Protein AF-A0A833SIR3-F1 (afdb_monomer_lite)

Foldseek 3Di:
DDDDDDDPDPDPDDPDDDDDDDDDDDDDDDDDDDDDDDDDDDDDDDDDPPPDPDPDVVNVVVVCVVVVVPPPPDPPDDDDDDDDDDDDDDDDDDDDPPPQPQDPVSDTDDPDPVSVVVVVVVVVVVVVVVVVVVVVVVVVVVVVVVVVVVVVVVVVVVVVVVVVVVVVVVVVVVVVVVVVVVVVVVVVVVVVVVVVVVVVVVVVVCVVCPDPPDPPDPPPPDDDDDD

Organism: Phytophthora infestans (NCBI:txid4787)

Structure (mmCIF, N/CA/C/O backbone):
data_AF-A0A833SIR3-F1
#
_entry.id   AF-A0A833SIR3-F1
#
loop_
_atom_site.group_PDB
_atom_site.id
_atom_site.type_symbol
_atom_site.label_atom_id
_atom_site.label_alt_id
_atom_site.label_comp_id
_atom_site.label_asym_id
_atom_site.label_entity_id
_atom_site.label_seq_id
_atom_site.pdbx_PDB_ins_code
_atom_site.Cartn_x
_atom_site.Cartn_y
_atom_site.Cartn_z
_atom_site.occupancy
_atom_site.B_iso_or_equiv
_atom_site.auth_seq_id
_atom_site.auth_comp_id
_atom_site.auth_asym_id
_atom_site.auth_atom_id
_atom_site.pdbx_PDB_model_num
ATOM 1 N N . MET A 1 1 ? -8.673 26.502 -68.727 1.00 48.56 1 MET A N 1
ATOM 2 C CA . MET A 1 1 ? -7.249 26.755 -68.432 1.00 48.56 1 MET A CA 1
ATOM 3 C C . MET A 1 1 ? -7.187 27.735 -67.280 1.00 48.56 1 MET A C 1
ATOM 5 O O . MET A 1 1 ? -7.875 28.741 -67.370 1.00 48.56 1 MET A O 1
ATOM 9 N N . ILE A 1 2 ? -6.432 27.387 -66.238 1.00 37.41 2 ILE A N 1
ATOM 10 C CA . ILE A 1 2 ? -5.606 28.195 -65.318 1.00 37.41 2 ILE A CA 1
ATOM 11 C C . ILE A 1 2 ? -5.578 27.431 -63.985 1.00 37.41 2 ILE A C 1
ATOM 13 O O . ILE A 1 2 ? -6.612 27.080 -63.424 1.00 37.41 2 ILE A O 1
ATOM 17 N N . SER A 1 3 ? -4.358 27.105 -63.582 1.00 43.81 3 SER A N 1
ATOM 18 C CA . SER A 1 3 ? -3.946 26.265 -62.465 1.00 43.81 3 SER A CA 1
ATOM 19 C C . SER A 1 3 ? -4.070 26.971 -61.116 1.00 43.81 3 SER A C 1
ATOM 21 O O . SER A 1 3 ? -3.829 28.173 -61.040 1.00 43.81 3 SER A O 1
ATOM 23 N N . THR A 1 4 ? -4.261 26.206 -60.041 1.00 42.84 4 THR A N 1
ATOM 24 C CA . THR A 1 4 ? -3.788 26.587 -58.703 1.00 42.84 4 THR A CA 1
ATOM 25 C C . THR A 1 4 ? -3.145 25.382 -58.021 1.00 42.84 4 THR A C 1
ATOM 27 O O . THR A 1 4 ? -3.741 24.319 -57.871 1.00 42.84 4 THR A O 1
ATOM 30 N N . LEU A 1 5 ? -1.869 25.564 -57.685 1.00 46.28 5 LEU A N 1
ATOM 31 C CA . LEU A 1 5 ? -1.035 24.676 -56.889 1.00 46.28 5 LEU A CA 1
ATOM 32 C C . LEU A 1 5 ? -1.506 24.769 -55.431 1.00 46.28 5 LEU A C 1
ATOM 34 O O . LEU A 1 5 ? -1.555 25.866 -54.879 1.00 46.28 5 LEU A O 1
ATOM 38 N N . SER A 1 6 ? -1.855 23.636 -54.825 1.00 37.84 6 SER A N 1
ATOM 39 C CA . SER A 1 6 ? -2.083 23.520 -53.383 1.00 37.84 6 SER A CA 1
ATOM 40 C C . SER A 1 6 ? -0.733 23.230 -52.728 1.00 37.84 6 SER A C 1
ATOM 42 O O . SER A 1 6 ? -0.093 22.220 -53.017 1.00 37.84 6 SER A O 1
ATOM 44 N N . SER A 1 7 ? -0.266 24.198 -51.943 1.00 42.38 7 SER A N 1
ATOM 45 C CA . SER A 1 7 ? 0.919 24.124 -51.094 1.00 42.38 7 SER A CA 1
ATOM 46 C C . SER A 1 7 ? 0.418 23.986 -49.661 1.00 42.38 7 SER A C 1
ATOM 48 O O . SER A 1 7 ? -0.024 24.975 -49.083 1.00 42.38 7 SER A O 1
ATOM 50 N N . ASP A 1 8 ? 0.448 22.771 -49.117 1.00 43.47 8 ASP A N 1
ATOM 51 C CA . ASP A 1 8 ? 0.174 22.511 -47.703 1.00 43.47 8 ASP A CA 1
ATOM 52 C C . ASP A 1 8 ? 1.426 22.852 -46.891 1.00 43.47 8 ASP A C 1
ATOM 54 O O . ASP A 1 8 ? 2.420 22.124 -46.885 1.00 43.47 8 ASP A O 1
ATOM 58 N N . SER A 1 9 ? 1.390 24.003 -46.231 1.00 50.72 9 SER A N 1
ATOM 59 C CA . SER A 1 9 ? 2.424 24.445 -45.304 1.00 50.72 9 SER A CA 1
ATOM 60 C C . SER A 1 9 ? 1.788 25.213 -44.151 1.00 50.72 9 SER A C 1
ATOM 62 O O . SER A 1 9 ? 2.027 26.404 -44.040 1.00 50.72 9 SER A O 1
ATOM 64 N N . ASP A 1 10 ? 0.969 24.559 -43.324 1.00 52.31 10 ASP A N 1
ATOM 65 C CA . ASP A 1 10 ? 0.407 25.165 -42.105 1.00 52.31 10 ASP A CA 1
ATOM 66 C C . ASP A 1 10 ? 0.005 24.095 -41.071 1.00 52.31 10 ASP A C 1
ATOM 68 O O . ASP A 1 10 ? -1.169 23.922 -40.772 1.00 52.31 10 ASP A O 1
ATOM 72 N N . ASP A 1 11 ? 0.975 23.363 -40.507 1.00 48.78 11 ASP A N 1
ATOM 73 C CA . ASP A 1 11 ? 0.692 22.431 -39.393 1.00 48.78 11 ASP A CA 1
ATOM 74 C C . ASP A 1 11 ? 1.791 22.397 -38.309 1.00 48.78 11 ASP A C 1
ATOM 76 O O . ASP A 1 11 ? 2.063 21.380 -37.674 1.00 48.78 11 ASP A O 1
ATOM 80 N N . LEU A 1 12 ? 2.451 23.537 -38.069 1.00 51.50 12 LEU A N 1
ATOM 81 C CA . LEU A 1 12 ? 3.464 23.680 -37.011 1.00 51.50 12 LEU A CA 1
ATOM 82 C C . LEU A 1 12 ? 3.252 24.907 -36.115 1.00 51.50 12 LEU A C 1
ATOM 84 O O . LEU A 1 12 ? 4.222 25.555 -35.744 1.00 51.50 12 LEU A O 1
ATOM 88 N N . VAL A 1 13 ? 2.019 25.228 -35.708 1.00 55.41 13 VAL A N 1
ATOM 89 C CA . VAL A 1 13 ? 1.787 26.123 -34.553 1.00 55.41 13 VAL A CA 1
ATOM 90 C C . VAL A 1 13 ? 0.484 25.758 -33.826 1.00 55.41 13 VAL A C 1
ATOM 92 O O . VAL A 1 13 ? -0.565 26.359 -34.031 1.00 55.41 13 VAL A O 1
ATOM 95 N N . SER A 1 14 ? 0.542 24.783 -32.921 1.00 51.16 14 SER A N 1
ATOM 96 C CA . SER A 1 14 ? -0.429 24.653 -31.820 1.00 51.16 14 SER A CA 1
ATOM 97 C C . SER A 1 14 ? 0.215 23.928 -30.643 1.00 51.16 14 SER A C 1
ATOM 99 O O . SER A 1 14 ? -0.123 22.798 -30.315 1.00 51.16 14 SER A O 1
ATOM 101 N N . LEU A 1 15 ? 1.204 24.584 -30.025 1.00 45.25 15 LEU A N 1
ATOM 102 C CA . LEU A 1 15 ? 1.841 24.115 -28.786 1.00 45.25 15 LEU A CA 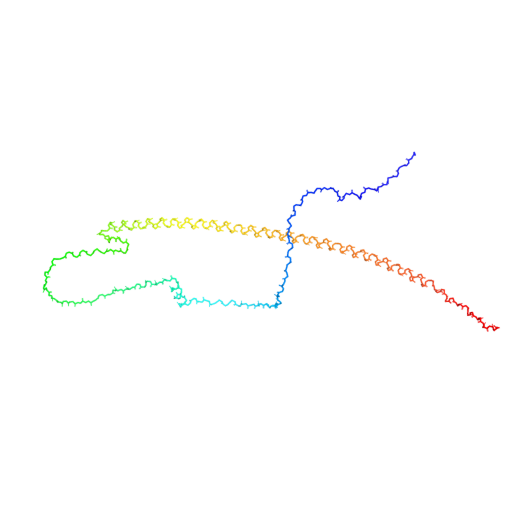1
ATOM 103 C C . LEU A 1 15 ? 1.508 24.999 -27.569 1.00 45.25 15 LEU A C 1
ATOM 105 O O . LEU A 1 15 ? 1.866 24.654 -26.452 1.00 45.25 15 LEU A O 1
ATOM 109 N N . PHE A 1 16 ? 0.795 26.119 -27.744 1.00 50.53 16 PHE A N 1
ATOM 110 C CA . PHE A 1 16 ? 0.533 27.057 -26.645 1.00 50.53 16 PHE A CA 1
ATOM 111 C C . PHE A 1 16 ? -0.836 27.726 -26.750 1.00 50.53 16 PHE A C 1
ATOM 113 O O . PHE A 1 16 ? -0.933 28.900 -27.089 1.00 50.53 16 PHE A O 1
ATOM 120 N N . ALA A 1 17 ? -1.894 26.985 -26.432 1.00 49.09 17 ALA A N 1
ATOM 121 C CA . ALA A 1 17 ? -3.130 27.563 -25.909 1.00 49.09 17 ALA A CA 1
ATOM 122 C C . ALA A 1 17 ? -4.009 26.444 -25.341 1.00 49.09 17 ALA A C 1
ATOM 124 O O . ALA A 1 17 ? -4.682 25.770 -26.114 1.00 49.09 17 ALA A O 1
ATOM 125 N N . HIS A 1 18 ? -3.977 26.235 -24.021 1.00 39.59 18 HIS A N 1
ATOM 126 C CA . HIS A 1 18 ? -5.169 26.161 -23.159 1.00 39.59 18 HIS A CA 1
ATOM 127 C C . HIS A 1 18 ? -4.757 25.951 -21.688 1.00 39.59 18 HIS A C 1
ATOM 129 O O . HIS A 1 18 ? -4.228 24.908 -21.319 1.00 39.59 18 HIS A O 1
ATOM 135 N N . ASP A 1 19 ? -4.972 27.023 -20.917 1.00 39.16 19 ASP A N 1
ATOM 136 C CA . ASP A 1 19 ? -5.350 27.142 -19.498 1.00 39.16 19 ASP A CA 1
ATOM 137 C C . ASP A 1 19 ? -4.778 26.164 -18.454 1.00 39.16 19 ASP A C 1
ATOM 139 O O . ASP A 1 19 ? -5.009 24.963 -18.462 1.00 39.16 19 ASP A O 1
ATOM 143 N N . GLN A 1 20 ? -3.950 26.658 -17.526 1.00 49.78 20 GLN A N 1
ATOM 144 C CA . GLN A 1 20 ? -4.360 27.275 -16.247 1.00 49.78 20 GLN A CA 1
ATOM 145 C C . GLN A 1 20 ? -5.102 26.323 -15.297 1.00 49.78 20 GLN A C 1
ATOM 147 O O . GLN A 1 20 ? -6.321 26.221 -15.343 1.00 49.78 20 GLN A O 1
ATOM 152 N N . GLN A 1 21 ? -4.347 25.723 -14.366 1.00 46.06 21 GLN A N 1
ATOM 153 C CA . GLN A 1 21 ? -4.562 25.765 -12.904 1.00 46.06 21 GLN A CA 1
ATOM 154 C C . GLN A 1 21 ? -3.649 24.725 -12.234 1.00 46.06 21 GLN A C 1
ATOM 156 O O . GLN A 1 21 ? -4.027 23.575 -12.041 1.00 46.06 21 GLN A O 1
ATOM 161 N N . ILE A 1 22 ? -2.431 25.127 -11.860 1.00 40.25 22 ILE A N 1
ATOM 162 C CA . ILE A 1 22 ? -1.587 24.345 -10.948 1.00 40.25 22 ILE A CA 1
ATOM 163 C C . ILE A 1 22 ? -1.259 25.233 -9.751 1.00 40.25 22 ILE A C 1
ATOM 165 O O . ILE A 1 22 ? -0.407 26.117 -9.814 1.00 40.25 22 ILE A O 1
ATOM 169 N N . LEU A 1 23 ? -1.983 24.985 -8.661 1.00 42.28 23 LEU A N 1
ATOM 170 C CA . LEU A 1 23 ? -1.551 25.294 -7.305 1.00 42.28 23 LEU A CA 1
ATOM 171 C C . LEU A 1 23 ? -0.311 24.441 -7.002 1.00 42.28 23 LEU A C 1
ATOM 173 O O . LEU A 1 23 ? -0.394 23.221 -6.889 1.00 42.28 23 LEU A O 1
ATOM 177 N N . THR A 1 24 ? 0.841 25.086 -6.878 1.00 38.56 24 THR A N 1
ATOM 178 C CA . THR A 1 24 ? 2.078 24.507 -6.350 1.00 38.56 24 THR A CA 1
ATOM 179 C C . THR A 1 24 ? 2.078 24.578 -4.820 1.00 38.56 24 THR A C 1
ATOM 181 O O . THR A 1 24 ? 1.938 25.672 -4.271 1.00 38.56 24 THR A O 1
ATOM 184 N N . PRO A 1 25 ? 2.324 23.478 -4.083 1.00 43.16 25 PRO A N 1
ATOM 185 C CA . PRO A 1 25 ? 2.881 23.577 -2.748 1.00 43.16 25 PRO A CA 1
ATOM 186 C C . PRO A 1 25 ? 4.407 23.634 -2.871 1.00 43.16 25 PRO A C 1
ATOM 188 O O . PRO A 1 25 ? 5.079 22.690 -3.285 1.00 43.16 25 PRO A O 1
ATOM 191 N N . HIS A 1 26 ? 4.944 24.797 -2.528 1.00 37.97 26 HIS A N 1
ATOM 192 C CA . HIS A 1 26 ? 6.365 25.101 -2.459 1.00 37.97 26 HIS A CA 1
ATOM 193 C C . HIS A 1 26 ? 6.984 24.360 -1.259 1.00 37.97 26 HIS A C 1
ATOM 195 O O . HIS A 1 26 ? 6.998 24.883 -0.146 1.00 37.97 26 HIS A O 1
ATOM 201 N N . LEU A 1 27 ? 7.482 23.132 -1.444 1.00 39.72 27 LEU A N 1
ATOM 202 C CA . LEU A 1 27 ? 8.312 22.488 -0.422 1.00 39.72 27 LEU A CA 1
ATOM 203 C C . LEU A 1 27 ? 9.731 23.047 -0.515 1.00 39.72 27 LEU A C 1
ATOM 205 O O . LEU A 1 27 ? 10.481 22.788 -1.454 1.00 39.72 27 LEU A O 1
ATOM 209 N N . ALA A 1 28 ? 10.042 23.886 0.468 1.00 37.91 28 ALA A N 1
ATOM 210 C CA . ALA A 1 28 ? 11.325 24.525 0.664 1.00 37.91 28 ALA A CA 1
ATOM 211 C C . ALA A 1 28 ? 12.449 23.490 0.815 1.00 37.91 28 ALA A C 1
ATOM 213 O O . ALA A 1 28 ? 12.419 22.624 1.689 1.00 37.91 28 ALA A O 1
ATOM 214 N N . SER A 1 29 ? 13.478 23.646 -0.012 1.00 36.50 29 SER A N 1
ATOM 215 C CA . SER A 1 29 ? 14.810 23.125 0.245 1.00 36.50 29 SER A CA 1
ATOM 216 C C . SER A 1 29 ? 15.443 23.911 1.397 1.00 36.50 29 SER A C 1
ATOM 218 O O . SER A 1 29 ? 15.778 25.083 1.229 1.00 36.50 29 SER A O 1
ATOM 220 N N . CYS A 1 30 ? 15.661 23.265 2.537 1.00 36.00 30 CYS A N 1
ATOM 221 C CA . CYS A 1 30 ? 16.688 23.675 3.491 1.00 36.00 30 CYS A CA 1
ATOM 222 C C . CYS A 1 30 ? 17.619 22.482 3.699 1.00 36.00 30 CYS A C 1
ATOM 224 O O . CYS A 1 30 ? 17.365 21.607 4.521 1.00 36.00 30 CYS A O 1
ATOM 226 N N . LEU A 1 31 ? 18.673 22.446 2.886 1.00 39.62 31 LEU A N 1
ATOM 227 C CA . LEU A 1 31 ? 19.906 21.746 3.211 1.00 39.62 31 LEU A CA 1
ATOM 228 C C . LEU A 1 31 ? 20.668 22.640 4.191 1.00 39.62 31 LEU A C 1
ATOM 230 O O . LEU A 1 31 ? 21.010 23.767 3.838 1.00 39.62 31 LEU A O 1
ATOM 234 N N . ASP A 1 32 ? 20.948 22.132 5.386 1.00 35.53 32 ASP A N 1
ATOM 235 C CA . ASP A 1 32 ? 22.063 22.617 6.195 1.00 35.53 32 ASP A CA 1
ATOM 236 C C . ASP A 1 32 ? 22.866 21.424 6.733 1.00 35.53 32 ASP A C 1
ATOM 238 O O . ASP A 1 32 ? 22.352 20.323 6.928 1.00 35.53 32 ASP A O 1
ATOM 242 N N . ASN A 1 33 ? 24.168 21.653 6.825 1.00 39.84 33 ASN A N 1
ATOM 243 C CA . ASN A 1 33 ? 25.267 20.705 6.748 1.00 39.84 33 ASN A CA 1
ATOM 244 C C . ASN A 1 33 ? 25.595 20.003 8.077 1.00 39.84 33 ASN A C 1
ATOM 246 O O . ASN A 1 33 ? 25.472 20.593 9.145 1.00 39.84 33 ASN A O 1
ATOM 250 N N . GLY A 1 34 ? 26.210 18.813 7.984 1.00 32.44 34 GLY A N 1
ATOM 251 C CA . GLY A 1 34 ? 27.181 18.338 8.988 1.00 32.44 34 GLY A CA 1
ATOM 252 C C . GLY A 1 34 ? 27.144 16.838 9.318 1.00 32.44 34 GLY A C 1
ATOM 253 O O . GLY A 1 34 ? 26.248 16.395 10.017 1.00 32.44 34 GLY A O 1
ATOM 254 N N . LEU A 1 35 ? 28.158 16.099 8.833 1.00 38.97 35 LEU A N 1
ATOM 255 C CA . LEU A 1 35 ? 28.624 14.717 9.143 1.00 38.97 35 LEU A CA 1
ATOM 256 C C . LEU A 1 35 ? 28.500 14.239 10.620 1.00 38.97 35 LEU A C 1
ATOM 258 O O . LEU A 1 35 ? 28.327 15.091 11.486 1.00 38.97 35 LEU A O 1
ATOM 262 N N . PRO A 1 36 ? 28.803 12.956 10.982 1.00 52.09 36 PRO A N 1
ATOM 263 C CA . PRO A 1 36 ? 29.244 11.767 10.208 1.00 52.09 36 PRO A CA 1
ATOM 264 C C . PRO A 1 36 ? 28.322 10.534 10.499 1.00 52.09 36 PRO A C 1
ATOM 266 O O . PRO A 1 36 ? 27.378 10.634 11.265 1.00 52.09 36 PRO A O 1
ATOM 269 N N . THR A 1 37 ? 28.430 9.307 9.978 1.00 36.59 37 THR A N 1
ATOM 270 C CA . THR A 1 37 ? 29.537 8.349 10.101 1.00 36.59 37 THR A CA 1
ATOM 271 C C . THR A 1 37 ? 29.106 7.044 9.419 1.00 36.59 37 THR A C 1
ATOM 273 O O . THR A 1 37 ? 28.010 6.533 9.631 1.00 36.59 37 THR A O 1
ATOM 276 N N . ARG A 1 38 ? 30.020 6.512 8.619 1.00 46.94 38 ARG A N 1
ATOM 277 C CA . ARG A 1 38 ? 30.091 5.158 8.069 1.00 46.94 38 ARG A CA 1
ATOM 278 C C . ARG A 1 38 ? 29.872 4.093 9.158 1.00 46.94 38 ARG A C 1
ATOM 280 O O . ARG A 1 38 ? 30.559 4.133 10.173 1.00 46.94 38 ARG A O 1
ATOM 287 N N . SER A 1 39 ? 28.987 3.127 8.930 1.00 41.69 39 SER A N 1
ATOM 288 C CA . SER A 1 39 ? 29.087 1.810 9.570 1.00 41.69 39 SER A CA 1
ATOM 289 C C . SER A 1 39 ? 28.426 0.744 8.708 1.00 41.69 39 SER A C 1
ATOM 291 O O . SER A 1 39 ? 27.456 0.994 7.993 1.00 41.69 39 SER A O 1
ATOM 293 N N . ASP A 1 40 ? 29.091 -0.397 8.706 1.00 36.75 40 ASP A N 1
ATOM 294 C CA . ASP A 1 40 ? 29.012 -1.443 7.716 1.00 36.75 40 ASP A CA 1
ATOM 295 C C . ASP A 1 40 ? 27.735 -2.276 7.804 1.00 36.75 40 ASP A C 1
ATOM 297 O O . ASP A 1 40 ? 27.145 -2.503 8.859 1.00 36.75 40 ASP A O 1
ATOM 301 N N . VAL A 1 41 ? 27.373 -2.784 6.632 1.00 50.78 41 VAL A N 1
ATOM 302 C CA . VAL A 1 41 ? 26.457 -3.896 6.425 1.00 50.78 41 VAL A CA 1
ATOM 303 C C . VAL A 1 41 ? 27.002 -5.123 7.155 1.00 50.78 41 VAL A C 1
ATOM 305 O O . VAL A 1 41 ? 28.043 -5.653 6.775 1.00 50.78 41 VAL A O 1
ATOM 308 N N . MET A 1 42 ? 26.275 -5.604 8.160 1.00 42.69 42 MET A N 1
ATOM 309 C CA . MET A 1 42 ? 26.382 -6.980 8.643 1.00 42.69 42 MET A CA 1
ATOM 310 C C . MET A 1 42 ? 24.976 -7.530 8.882 1.00 42.69 42 MET A C 1
ATOM 312 O O . MET A 1 42 ? 24.231 -7.051 9.734 1.00 42.69 42 MET A O 1
ATOM 316 N N . SER A 1 43 ? 24.619 -8.534 8.086 1.00 44.75 43 SER A N 1
ATOM 317 C CA . SER A 1 43 ? 23.409 -9.342 8.220 1.00 44.75 43 SER A CA 1
ATOM 318 C C . SER A 1 43 ? 23.426 -10.165 9.513 1.00 44.75 43 SER A C 1
ATOM 320 O O . SER A 1 43 ? 24.442 -10.805 9.788 1.00 44.75 43 SER A O 1
ATOM 322 N N . PRO A 1 44 ? 22.304 -10.298 10.239 1.00 50.53 44 PRO A N 1
ATOM 323 C CA . PRO A 1 44 ? 22.078 -11.449 11.096 1.00 50.53 44 PRO A CA 1
ATOM 324 C C . PRO A 1 44 ? 21.217 -12.478 10.350 1.00 50.53 44 PRO A C 1
ATOM 326 O O . PRO A 1 44 ? 20.044 -12.251 10.058 1.00 50.53 44 PRO A O 1
ATOM 329 N N . SER A 1 45 ? 21.829 -13.617 10.026 1.00 40.28 45 SER A N 1
ATOM 330 C CA . SER A 1 45 ? 21.124 -14.840 9.646 1.00 40.28 45 SER A CA 1
ATOM 331 C C . SER A 1 45 ? 20.797 -15.639 10.906 1.00 40.28 45 SER A C 1
ATOM 333 O O . SER A 1 45 ? 21.665 -15.814 11.755 1.00 40.28 45 SER A O 1
ATOM 335 N N . SER A 1 46 ? 19.576 -16.176 10.932 1.00 47.75 46 SER A N 1
ATOM 336 C CA . SER A 1 46 ? 19.126 -17.346 11.701 1.00 47.75 46 SER A CA 1
ATOM 337 C C . SER A 1 46 ? 19.092 -17.226 13.231 1.00 47.75 46 SER A C 1
ATOM 339 O O . SER A 1 46 ? 20.096 -17.427 13.905 1.00 47.75 46 SER A O 1
ATOM 341 N N . THR A 1 47 ? 17.885 -17.058 13.781 1.00 42.59 47 THR A N 1
ATOM 342 C CA . THR A 1 47 ? 17.581 -17.478 15.155 1.00 42.59 47 THR A CA 1
ATOM 343 C C . THR A 1 47 ? 16.670 -18.695 15.084 1.00 42.59 47 THR A C 1
ATOM 345 O O . THR A 1 47 ? 15.548 -18.620 14.583 1.00 42.59 47 THR A O 1
ATOM 348 N N . GLU A 1 48 ? 17.198 -19.825 15.538 1.00 45.03 48 GLU A N 1
ATOM 349 C CA . GLU A 1 48 ? 16.469 -21.064 15.767 1.00 45.03 48 GLU A CA 1
ATOM 350 C C . GLU A 1 48 ? 15.379 -20.820 16.821 1.00 45.03 48 GLU A C 1
ATOM 352 O O . GLU A 1 48 ? 15.648 -20.310 17.910 1.00 45.03 48 GLU A O 1
ATOM 357 N N . LEU A 1 49 ? 14.133 -21.151 16.482 1.00 46.31 49 LEU A N 1
ATOM 358 C CA . LEU A 1 49 ? 13.024 -21.190 17.429 1.00 46.31 49 LEU A CA 1
ATOM 359 C C . LEU A 1 49 ? 13.166 -22.469 18.262 1.00 46.31 49 LEU A C 1
ATOM 361 O O . LEU A 1 49 ? 12.708 -23.534 17.855 1.00 46.31 49 LEU A O 1
ATOM 365 N N . SER A 1 50 ? 13.839 -22.364 19.408 1.00 41.62 50 SER A N 1
ATOM 366 C CA . SER A 1 50 ? 13.728 -23.361 20.475 1.00 41.62 50 SER A CA 1
ATOM 367 C C . SER A 1 50 ? 12.465 -23.072 21.281 1.00 41.62 50 SER A C 1
ATOM 369 O O . SER A 1 50 ? 12.450 -22.214 22.165 1.00 41.62 50 SER A O 1
ATOM 371 N N . ASP A 1 51 ? 11.403 -23.794 20.939 1.00 52.56 51 ASP A N 1
ATOM 372 C CA . ASP A 1 51 ? 10.184 -23.930 21.728 1.00 52.56 51 ASP A CA 1
ATOM 373 C C . ASP A 1 51 ? 10.469 -24.784 22.973 1.00 52.56 51 ASP A C 1
ATOM 375 O O . ASP A 1 51 ? 10.328 -26.002 22.940 1.00 52.56 51 ASP A O 1
ATOM 379 N N . ASP A 1 52 ? 10.886 -24.158 24.076 1.00 55.34 52 ASP A N 1
ATOM 380 C CA . ASP A 1 52 ? 10.730 -24.750 25.413 1.00 55.34 52 ASP A CA 1
ATOM 381 C C . ASP A 1 52 ? 10.774 -23.654 26.493 1.00 55.34 52 ASP A C 1
ATOM 383 O O . ASP A 1 52 ? 11.731 -23.484 27.245 1.00 55.34 52 ASP A O 1
ATOM 387 N N . SER A 1 53 ? 9.727 -22.828 26.538 1.00 57.41 53 SER A N 1
ATOM 388 C CA . SER A 1 53 ? 9.468 -21.926 27.669 1.00 57.41 53 SER A CA 1
ATOM 389 C C . SER A 1 53 ? 8.392 -22.535 28.557 1.00 57.41 53 SER A C 1
ATOM 391 O O . SER A 1 53 ? 7.231 -22.126 28.549 1.00 57.41 53 SER A O 1
ATOM 393 N N . THR A 1 54 ? 8.777 -23.555 29.321 1.00 66.88 54 THR A N 1
ATOM 394 C CA . THR A 1 54 ? 7.954 -24.068 30.414 1.00 66.88 54 THR A CA 1
ATOM 395 C C . THR A 1 54 ? 8.018 -23.070 31.566 1.00 66.88 54 THR A C 1
ATOM 397 O O . THR A 1 54 ? 9.041 -22.985 32.244 1.00 66.88 54 THR A O 1
ATOM 400 N N . LEU A 1 55 ? 6.943 -22.306 31.778 1.00 66.25 55 LEU A N 1
ATOM 401 C CA . LEU A 1 55 ? 6.779 -21.455 32.962 1.00 66.25 55 LEU A CA 1
ATOM 402 C C . LEU A 1 55 ? 7.066 -22.281 34.219 1.00 66.25 55 LEU A C 1
ATOM 404 O O . LEU A 1 55 ? 6.387 -23.278 34.482 1.00 66.25 55 LEU A O 1
ATOM 408 N N . THR A 1 56 ? 8.086 -21.887 34.974 1.00 73.25 56 THR A N 1
ATOM 409 C CA . THR A 1 56 ? 8.457 -22.574 36.208 1.00 73.25 56 THR A CA 1
ATOM 410 C C . THR A 1 56 ? 7.620 -22.041 37.368 1.00 73.25 56 THR A C 1
ATOM 412 O O . THR A 1 56 ? 7.076 -20.936 37.320 1.00 73.25 56 THR A O 1
ATOM 415 N N . ASN A 1 57 ? 7.480 -22.827 38.438 1.00 70.69 57 ASN A N 1
ATOM 416 C CA . ASN A 1 57 ? 6.729 -22.381 39.617 1.00 70.69 57 ASN A CA 1
ATOM 417 C C . ASN A 1 57 ? 7.325 -21.102 40.234 1.00 70.69 57 ASN A C 1
ATOM 419 O O . ASN A 1 57 ? 6.584 -20.320 40.824 1.00 70.69 57 ASN A O 1
ATOM 423 N N . ASP A 1 58 ? 8.623 -20.859 40.044 1.00 72.69 58 ASP A N 1
ATOM 424 C CA . ASP A 1 58 ? 9.301 -19.652 40.521 1.00 72.69 58 ASP A CA 1
ATOM 425 C C . ASP A 1 58 ? 8.853 -18.398 39.748 1.00 72.69 58 ASP A C 1
ATOM 427 O O . ASP A 1 58 ? 8.651 -17.342 40.351 1.00 72.69 58 ASP A O 1
ATOM 431 N N . ASP A 1 59 ? 8.574 -18.522 38.444 1.00 81.69 59 ASP A N 1
ATOM 432 C CA . ASP A 1 59 ? 8.041 -17.427 37.620 1.00 81.69 59 ASP A CA 1
ATOM 433 C C . ASP A 1 59 ? 6.630 -17.023 38.070 1.00 81.69 59 ASP A C 1
ATOM 435 O O . ASP A 1 59 ? 6.281 -15.842 38.112 1.00 81.69 59 ASP A O 1
ATOM 439 N N . LEU A 1 60 ? 5.811 -17.998 38.475 1.00 76.75 60 LEU A N 1
ATOM 440 C CA . LEU A 1 60 ? 4.464 -17.748 38.994 1.00 76.75 60 LEU A CA 1
ATOM 441 C C . LEU A 1 60 ? 4.485 -17.088 40.382 1.00 76.75 60 LEU A C 1
ATOM 443 O O . LEU A 1 60 ? 3.599 -16.288 40.696 1.00 76.75 60 LEU A O 1
ATOM 447 N N . VAL A 1 61 ? 5.498 -17.385 41.202 1.00 73.88 61 VAL A N 1
ATOM 448 C CA . VAL A 1 61 ? 5.717 -16.726 42.500 1.00 73.88 61 VAL A CA 1
ATOM 449 C C . VAL A 1 61 ? 6.175 -15.282 42.296 1.00 73.88 61 VAL A C 1
ATOM 451 O O . VAL A 1 61 ? 5.613 -14.381 42.916 1.00 73.88 61 VAL A O 1
ATOM 454 N N . ALA A 1 62 ? 7.096 -15.033 41.360 1.00 72.06 62 ALA A N 1
ATOM 455 C CA . ALA A 1 62 ? 7.530 -13.682 41.007 1.00 72.06 62 ALA A CA 1
ATOM 456 C C . ALA A 1 62 ? 6.371 -12.822 40.467 1.00 72.06 62 ALA A C 1
ATOM 458 O O . ALA A 1 62 ? 6.244 -11.647 40.819 1.00 72.06 62 ALA A O 1
ATOM 459 N N . LEU A 1 63 ? 5.473 -13.412 39.670 1.00 72.00 63 LEU A N 1
ATOM 460 C CA . LEU A 1 63 ? 4.250 -12.743 39.221 1.00 72.00 63 LEU A CA 1
ATOM 461 C C . LEU A 1 63 ? 3.245 -12.530 40.367 1.00 72.00 63 LEU A C 1
ATOM 463 O O . LEU A 1 63 ? 2.560 -11.508 40.394 1.00 72.00 63 LEU A O 1
ATOM 467 N N . SER A 1 64 ? 3.172 -13.440 41.340 1.00 71.62 64 SER A N 1
ATOM 468 C CA . SER A 1 64 ? 2.294 -13.287 42.511 1.00 71.62 64 SER A CA 1
ATOM 469 C C . SER A 1 64 ? 2.744 -12.154 43.438 1.00 71.62 64 SER A C 1
ATOM 471 O O . SER A 1 64 ? 1.889 -11.423 43.941 1.00 71.62 64 SER A O 1
ATOM 473 N N . ASP A 1 65 ? 4.055 -11.946 43.595 1.00 69.88 65 ASP A N 1
ATOM 474 C CA . ASP A 1 65 ? 4.619 -10.812 44.340 1.00 69.88 65 ASP A CA 1
ATOM 475 C C . ASP A 1 65 ? 4.477 -9.486 43.575 1.00 69.88 65 ASP A C 1
ATOM 477 O O . ASP A 1 65 ? 4.155 -8.459 44.175 1.00 69.88 65 ASP A O 1
ATOM 481 N N . LEU A 1 66 ? 4.643 -9.499 42.245 1.00 76.31 66 LEU A N 1
ATOM 482 C CA . LEU A 1 66 ? 4.525 -8.302 41.401 1.00 76.31 66 LEU A CA 1
ATOM 483 C C . LEU A 1 66 ? 3.082 -7.778 41.305 1.00 76.31 66 LEU A C 1
ATOM 485 O O . LEU A 1 66 ? 2.865 -6.568 41.256 1.00 76.31 66 LEU A O 1
ATOM 489 N N . PHE A 1 67 ? 2.095 -8.679 41.293 1.00 70.75 67 PHE A N 1
ATOM 490 C CA . PHE A 1 67 ? 0.670 -8.334 41.204 1.00 70.75 67 PHE A CA 1
ATOM 491 C C . PHE A 1 67 ? -0.081 -8.437 42.543 1.00 70.75 67 PHE A C 1
ATOM 493 O O . PHE A 1 67 ? -1.287 -8.196 42.587 1.00 70.75 67 PHE A O 1
ATOM 500 N N . GLY A 1 68 ? 0.609 -8.760 43.643 1.00 57.19 68 GLY A N 1
ATOM 501 C CA . GLY A 1 68 ? 0.027 -8.791 44.988 1.00 57.19 68 GLY A CA 1
ATOM 502 C C . GLY A 1 68 ? -1.049 -9.864 45.196 1.00 57.19 68 GLY A C 1
ATOM 503 O O . GLY A 1 68 ? -1.879 -9.737 46.101 1.00 57.19 68 GLY A O 1
ATOM 504 N N . PHE A 1 69 ? -1.054 -10.932 44.392 1.00 53.00 69 PHE A N 1
ATOM 505 C CA . PHE A 1 69 ? -1.952 -12.069 44.590 1.00 53.00 69 PHE A CA 1
ATOM 506 C C . PHE A 1 69 ? -1.412 -12.962 45.707 1.00 53.00 69 PHE A C 1
ATOM 508 O O . PHE A 1 69 ? -0.850 -14.032 45.482 1.00 53.00 69 PHE A O 1
ATOM 515 N N . THR A 1 70 ? -1.619 -12.536 46.952 1.00 54.94 70 THR A N 1
ATOM 516 C CA . THR A 1 70 ? -1.518 -13.461 48.080 1.00 54.94 70 THR A CA 1
ATOM 517 C C . THR A 1 70 ? -2.582 -14.539 47.894 1.00 54.94 70 THR A C 1
ATOM 519 O O . THR A 1 70 ? -3.788 -14.305 47.985 1.00 54.94 70 THR A O 1
ATOM 522 N N . SER A 1 71 ? -2.123 -15.745 47.574 1.00 50.81 71 SER A N 1
ATOM 523 C CA . SER A 1 71 ? -2.942 -16.947 47.610 1.00 50.81 71 SER A CA 1
ATOM 524 C C . SER A 1 71 ? -3.497 -17.068 49.026 1.00 50.81 71 SER A C 1
ATOM 526 O O . SER A 1 71 ? -2.770 -17.428 49.951 1.00 50.81 71 SER A O 1
ATOM 528 N N . SER A 1 72 ? -4.772 -16.723 49.223 1.00 47.41 72 SER A N 1
ATOM 529 C CA . SER A 1 72 ? -5.473 -16.934 50.490 1.00 47.41 72 SER A CA 1
ATOM 530 C C . SER A 1 72 ? -5.719 -18.435 50.662 1.00 47.41 72 SER A C 1
ATOM 532 O O . SER A 1 72 ? -6.801 -18.971 50.429 1.00 47.41 72 SER A O 1
ATOM 534 N N . GLY A 1 73 ? -4.643 -19.138 51.009 1.00 42.78 73 GLY A N 1
ATOM 535 C CA . GLY A 1 73 ? -4.628 -20.531 51.409 1.00 42.78 73 GLY A CA 1
ATOM 536 C C . GLY A 1 73 ? -5.241 -20.668 52.794 1.00 42.78 73 GLY A C 1
ATOM 537 O O . GLY A 1 73 ? -4.550 -20.620 53.805 1.00 42.78 73 GLY A O 1
ATOM 538 N N . SER A 1 74 ? -6.566 -20.801 52.804 1.00 38.41 74 SER A N 1
ATOM 539 C CA . SER A 1 74 ? -7.372 -21.628 53.705 1.00 38.41 74 SER A CA 1
ATOM 540 C C . SER A 1 74 ? -6.598 -22.308 54.849 1.00 38.41 74 SER A C 1
ATOM 542 O O . SER A 1 74 ? -6.043 -23.400 54.710 1.00 38.41 74 SER A O 1
ATOM 544 N N . THR A 1 75 ? -6.630 -21.694 56.031 1.00 35.97 75 THR A N 1
ATOM 545 C CA . THR A 1 75 ? -6.329 -22.371 57.295 1.00 35.97 75 THR A CA 1
ATOM 546 C C . THR A 1 75 ? -7.493 -23.300 57.633 1.00 35.97 75 THR A C 1
ATOM 548 O O . THR A 1 75 ? -8.456 -22.933 58.303 1.00 35.97 75 THR A O 1
ATOM 551 N N . SER A 1 76 ? -7.404 -24.544 57.167 1.00 34.44 76 SER A N 1
ATOM 552 C CA . SER A 1 76 ? -8.272 -25.628 57.626 1.00 34.44 76 SER A CA 1
ATOM 553 C C . SER A 1 76 ? -7.931 -25.959 59.081 1.00 34.44 76 SER A C 1
ATOM 555 O O . SER A 1 76 ? -7.026 -26.736 59.369 1.00 34.44 76 SER A O 1
ATOM 557 N N . THR A 1 77 ? -8.653 -25.352 60.021 1.00 40.03 77 THR A N 1
ATOM 558 C CA . THR A 1 77 ? -8.647 -25.731 61.436 1.00 40.03 77 THR A CA 1
ATOM 559 C C . THR A 1 77 ? -9.898 -26.539 61.736 1.00 40.03 77 THR A C 1
ATOM 561 O O . THR A 1 77 ? -10.931 -25.981 62.067 1.00 40.03 77 THR A O 1
ATOM 564 N N . THR A 1 78 ? -9.824 -27.867 61.660 1.00 34.66 78 THR A N 1
ATOM 565 C CA . THR A 1 78 ? -10.733 -28.743 62.417 1.00 34.66 78 THR A CA 1
ATOM 566 C C . THR A 1 78 ? -10.089 -30.115 62.613 1.00 34.66 78 THR A C 1
ATOM 568 O O . THR A 1 78 ? -9.824 -30.836 61.667 1.00 34.66 78 THR A O 1
ATOM 571 N N . THR A 1 79 ? -9.830 -30.503 63.859 1.00 31.67 79 THR A N 1
ATOM 572 C CA . THR A 1 79 ? -10.606 -31.559 64.525 1.00 31.67 79 THR A CA 1
ATOM 573 C C . THR A 1 79 ? -10.313 -31.536 66.023 1.00 31.67 79 THR A C 1
ATOM 575 O O . THR A 1 79 ? -9.194 -31.345 66.490 1.00 31.67 79 THR A O 1
ATOM 578 N N . ALA A 1 80 ? -11.392 -31.661 66.783 1.00 35.97 80 ALA A N 1
ATOM 579 C CA . ALA A 1 80 ? -11.439 -31.591 68.226 1.00 35.97 80 ALA A CA 1
ATOM 580 C C . ALA A 1 80 ? -10.857 -32.843 68.896 1.00 35.97 80 ALA A C 1
ATOM 582 O O . ALA A 1 80 ? -11.059 -33.952 68.409 1.00 35.97 80 ALA A O 1
ATOM 583 N N . LYS A 1 81 ? -10.271 -32.661 70.088 1.00 39.34 81 LYS A N 1
ATOM 584 C CA . LYS A 1 81 ? -10.413 -33.563 71.247 1.00 39.34 81 LYS A CA 1
ATOM 585 C C . LYS A 1 81 ? -9.825 -32.894 72.494 1.00 39.34 81 LYS A C 1
ATOM 587 O O . LYS A 1 81 ? -8.627 -32.958 72.735 1.00 39.34 81 LYS A O 1
ATOM 592 N N . GLN A 1 82 ? -10.681 -32.316 73.335 1.00 34.91 82 GLN A N 1
ATOM 593 C CA . GLN A 1 82 ? -10.379 -32.176 74.760 1.00 34.91 82 GLN A CA 1
ATOM 594 C C . GLN A 1 82 ? -11.576 -32.643 75.584 1.00 34.91 82 GLN A C 1
ATOM 596 O O . GLN A 1 82 ? -12.720 -32.248 75.362 1.00 34.91 82 GLN A O 1
ATOM 601 N N . LYS A 1 83 ? -11.285 -33.562 76.505 1.00 36.22 83 LYS A N 1
ATOM 602 C CA . LYS A 1 83 ? -12.223 -34.262 77.375 1.00 36.22 83 LYS A CA 1
ATOM 603 C C . LYS A 1 83 ? -11.930 -33.833 78.819 1.00 36.22 83 LYS A C 1
ATOM 605 O O . LYS A 1 83 ? -10.817 -34.027 79.283 1.00 36.22 83 LYS A O 1
ATOM 610 N N . ARG A 1 84 ? -12.987 -33.362 79.493 1.00 34.38 84 ARG A N 1
ATOM 611 C CA . ARG A 1 84 ? -13.254 -33.304 80.952 1.00 34.38 84 ARG A CA 1
ATOM 612 C C . ARG A 1 84 ? -12.475 -32.347 81.888 1.00 34.38 84 ARG A C 1
ATOM 614 O O . ARG A 1 84 ? -11.321 -32.567 82.208 1.00 34.38 84 ARG A O 1
ATOM 621 N N . ALA A 1 85 ? -13.289 -31.447 82.466 1.00 39.66 85 ALA A N 1
ATOM 622 C CA . ALA A 1 85 ? -13.567 -31.186 83.896 1.00 39.66 85 ALA A CA 1
ATOM 623 C C . ALA A 1 85 ? -12.485 -30.587 84.824 1.00 39.66 85 ALA A C 1
ATOM 625 O O . ALA A 1 85 ? -11.524 -31.261 85.158 1.00 39.66 85 ALA A O 1
ATOM 626 N N . ALA A 1 86 ? -12.763 -29.415 85.423 1.00 36.75 86 ALA A N 1
ATOM 627 C CA . ALA A 1 86 ? -13.324 -29.291 86.785 1.00 36.75 86 ALA A CA 1
ATOM 628 C C . ALA A 1 86 ? -13.523 -27.819 87.237 1.00 36.75 86 ALA A C 1
ATOM 630 O O . ALA A 1 86 ? -12.736 -26.942 86.913 1.00 36.75 86 ALA A O 1
ATOM 631 N N . SER A 1 87 ? -14.611 -27.619 87.995 1.00 41.50 87 SER A N 1
ATOM 632 C CA . SER A 1 87 ? -14.857 -26.702 89.130 1.00 41.50 87 SER A CA 1
ATOM 633 C C . SER A 1 87 ? -14.101 -25.366 89.266 1.00 41.50 87 SER A C 1
ATOM 635 O O . SER A 1 87 ? -12.899 -25.352 89.499 1.00 41.50 87 SER A O 1
ATOM 637 N N . ALA A 1 88 ? -14.852 -24.256 89.329 1.00 38.09 88 ALA A N 1
ATOM 638 C CA . ALA A 1 88 ? -15.027 -23.449 90.555 1.00 38.09 88 ALA A CA 1
ATOM 639 C C . ALA A 1 88 ? -15.775 -22.131 90.245 1.00 38.09 88 ALA A C 1
ATOM 641 O O . ALA A 1 88 ? -15.338 -21.301 89.453 1.00 38.09 88 ALA A O 1
ATOM 642 N N . ARG A 1 89 ? -16.921 -21.916 90.900 1.00 40.34 89 ARG A N 1
ATOM 643 C CA . ARG A 1 89 ? -17.528 -20.581 91.120 1.00 40.34 89 ARG A CA 1
ATOM 644 C C . ARG A 1 89 ? -16.752 -19.892 92.274 1.00 40.34 89 ARG A C 1
ATOM 646 O O . ARG A 1 89 ? -16.027 -20.609 92.958 1.00 40.34 89 ARG A O 1
ATOM 653 N N . PRO A 1 90 ? -16.969 -18.606 92.644 1.00 58.59 90 PRO A N 1
ATOM 654 C CA . PRO A 1 90 ? -17.846 -17.571 92.072 1.00 58.59 90 PRO A CA 1
ATOM 655 C C . PRO A 1 90 ? -17.202 -16.159 91.999 1.00 58.59 90 PRO A C 1
ATOM 657 O O . PRO A 1 90 ? -16.211 -15.895 92.668 1.00 58.59 90 PRO A O 1
ATOM 660 N N . ARG A 1 91 ? -17.828 -15.191 91.302 1.00 43.69 91 ARG A N 1
ATOM 661 C CA . ARG A 1 91 ? -18.058 -13.828 91.845 1.00 43.69 91 ARG A CA 1
ATOM 662 C C . ARG A 1 91 ? -18.857 -12.914 90.909 1.00 43.69 91 ARG A C 1
ATOM 664 O O . ARG A 1 91 ? -18.548 -12.726 89.742 1.00 43.69 91 ARG A O 1
ATOM 671 N N . SER A 1 92 ? -19.887 -12.337 91.519 1.00 49.34 92 SER A N 1
ATOM 672 C CA . SER A 1 92 ? -20.524 -11.045 91.259 1.00 49.34 92 SER A CA 1
ATOM 673 C C . SER A 1 92 ? -19.726 -10.045 90.405 1.00 49.34 92 SER A C 1
ATOM 675 O O . SER A 1 92 ? -18.628 -9.649 90.792 1.00 49.34 92 SER A O 1
ATOM 677 N N . ARG A 1 93 ? -20.345 -9.547 89.323 1.00 48.00 93 ARG A N 1
ATOM 678 C CA . ARG A 1 93 ? -20.674 -8.117 89.122 1.00 48.00 93 ARG A CA 1
ATOM 679 C C . ARG A 1 93 ? -21.432 -7.904 87.801 1.00 48.00 93 ARG A C 1
ATOM 681 O O . ARG A 1 93 ? -21.011 -8.360 86.745 1.00 48.00 93 ARG A O 1
ATOM 688 N N . LYS A 1 94 ? -22.552 -7.175 87.872 1.00 53.97 94 LYS A N 1
ATOM 689 C CA . LYS A 1 94 ? -23.317 -6.648 86.728 1.00 53.97 94 LYS A CA 1
ATOM 690 C C . LYS A 1 94 ? -22.406 -5.823 85.806 1.00 53.97 94 LYS A C 1
ATOM 692 O O . LYS A 1 94 ? -21.913 -4.786 86.239 1.00 53.97 94 LYS A O 1
ATOM 697 N N . ARG A 1 95 ? -22.272 -6.214 84.535 1.00 53.78 95 ARG A N 1
ATOM 698 C CA . ARG A 1 95 ? -21.997 -5.306 83.402 1.00 53.78 95 ARG A CA 1
ATOM 699 C C . ARG A 1 95 ? -22.573 -5.905 82.111 1.00 53.78 95 ARG A C 1
ATOM 701 O O . ARG A 1 95 ? -22.136 -6.988 81.730 1.00 53.78 95 ARG A O 1
ATOM 708 N N . PRO A 1 96 ? -23.486 -5.225 81.396 1.00 46.47 96 PRO A N 1
ATOM 709 C CA . PRO A 1 96 ? -23.768 -5.574 80.013 1.00 46.47 96 PRO A CA 1
ATOM 710 C C . PRO A 1 96 ? -22.608 -5.046 79.160 1.00 46.47 96 PRO A C 1
ATOM 712 O O . PRO A 1 96 ? -22.506 -3.850 78.893 1.00 46.47 96 PRO A O 1
ATOM 715 N N . ARG A 1 97 ? -21.677 -5.923 78.774 1.00 50.03 97 ARG A N 1
ATOM 716 C CA . ARG A 1 97 ? -20.610 -5.576 77.828 1.00 50.03 97 ARG A CA 1
ATOM 717 C C . ARG A 1 97 ? -21.201 -5.661 76.419 1.00 50.03 97 ARG A C 1
ATOM 719 O O . ARG A 1 97 ? -21.166 -6.705 75.784 1.00 50.03 97 ARG A O 1
ATOM 726 N N . ASN A 1 98 ? -21.822 -4.573 75.971 1.00 49.66 98 ASN A N 1
ATOM 727 C CA . ASN A 1 98 ? -22.264 -4.420 74.588 1.00 49.66 98 ASN A CA 1
ATOM 728 C C . AS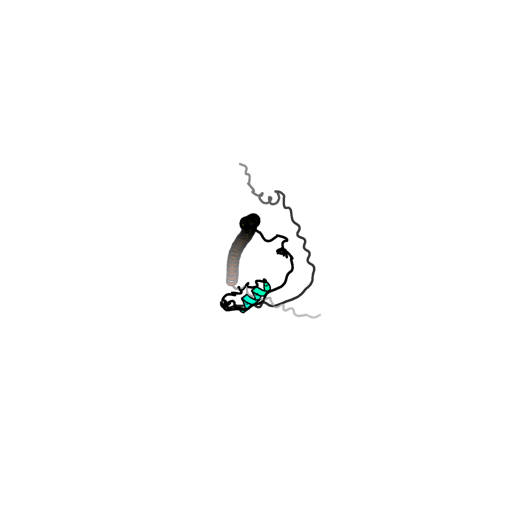N A 1 98 ? -21.035 -4.115 73.722 1.00 49.66 98 ASN A C 1
ATOM 730 O O . ASN A 1 98 ? -20.674 -2.957 73.525 1.00 49.66 98 ASN A O 1
ATOM 734 N N . THR A 1 99 ? -20.344 -5.156 73.266 1.00 49.22 99 THR A N 1
ATOM 735 C CA . THR A 1 99 ? -19.329 -5.026 72.220 1.00 49.22 99 THR A CA 1
ATOM 736 C C . THR A 1 99 ? -20.053 -4.967 70.883 1.00 49.22 99 THR A C 1
ATOM 738 O O . THR A 1 99 ? -20.401 -5.997 70.306 1.00 49.22 99 THR A O 1
ATOM 741 N N . LYS A 1 100 ? -20.322 -3.749 70.404 1.00 50.78 100 LYS A N 1
ATOM 742 C CA . LYS A 1 100 ? -20.675 -3.532 69.002 1.00 50.78 100 LYS A CA 1
ATOM 743 C C . LYS A 1 100 ? -19.446 -3.911 68.175 1.00 50.78 100 LYS A C 1
ATOM 745 O O . LYS A 1 100 ? -18.472 -3.168 68.163 1.00 50.78 100 LYS A O 1
ATOM 750 N N . ALA A 1 101 ? -19.486 -5.079 67.540 1.00 51.78 101 ALA A N 1
ATOM 751 C CA . ALA A 1 101 ? -18.579 -5.405 66.451 1.00 51.78 101 ALA A CA 1
ATOM 752 C C . ALA A 1 101 ? -18.946 -4.482 65.282 1.00 51.78 101 ALA A C 1
ATOM 754 O O . ALA A 1 101 ? -19.955 -4.683 64.602 1.00 51.78 101 ALA A O 1
ATOM 755 N N . VAL A 1 102 ? -18.197 -3.391 65.170 1.00 48.78 102 VAL A N 1
ATOM 756 C CA . VAL A 1 102 ? -18.213 -2.492 64.021 1.00 48.78 102 VAL A CA 1
ATOM 757 C C . VAL A 1 102 ? -17.237 -3.104 63.026 1.00 48.78 102 VAL A C 1
ATOM 759 O O . VAL A 1 102 ? -16.063 -3.259 63.352 1.00 48.78 102 VAL A O 1
ATOM 762 N N . LEU A 1 103 ? -17.745 -3.541 61.873 1.00 54.88 103 LEU A N 1
ATOM 763 C CA . LEU A 1 103 ? -16.902 -3.900 60.737 1.00 54.88 103 LEU A CA 1
ATOM 764 C C . LEU A 1 103 ? -16.401 -2.598 60.088 1.00 54.88 103 LEU A C 1
ATOM 766 O O . LEU A 1 103 ? -17.077 -1.572 60.185 1.00 54.88 103 LEU A O 1
ATOM 770 N N . GLU A 1 104 ? -15.227 -2.659 59.466 1.00 55.59 104 GLU A N 1
ATOM 771 C CA . GLU A 1 104 ? -14.369 -1.542 59.028 1.00 55.59 104 GLU A CA 1
ATOM 772 C C . GLU A 1 104 ? -15.043 -0.478 58.133 1.00 55.59 104 GLU A C 1
ATOM 774 O O . GLU A 1 104 ? -14.583 0.656 58.091 1.00 55.59 104 GLU A O 1
ATOM 779 N N . ASP A 1 105 ? -16.210 -0.768 57.551 1.00 58.50 105 ASP A N 1
ATOM 780 C CA . ASP A 1 105 ? -17.022 0.184 56.771 1.00 58.50 105 ASP A CA 1
ATOM 781 C C . ASP A 1 105 ? -18.071 0.967 57.591 1.00 58.50 105 ASP A C 1
ATOM 783 O O . ASP A 1 105 ? -18.992 1.578 57.048 1.00 58.50 105 ASP A O 1
ATOM 787 N N . GLY A 1 106 ? -18.014 0.920 58.926 1.00 59.69 106 GLY A N 1
ATOM 788 C CA . GLY A 1 106 ? -19.004 1.577 59.794 1.00 59.69 106 GLY A CA 1
ATOM 789 C C . GLY A 1 106 ? -20.381 0.896 59.800 1.00 59.69 106 GLY A C 1
ATOM 790 O O . GLY A 1 106 ? -21.331 1.398 60.410 1.00 59.69 106 GLY A O 1
ATOM 791 N N . ILE A 1 107 ? -20.503 -0.274 59.168 1.00 62.09 107 ILE A N 1
ATOM 792 C CA . ILE A 1 107 ? -21.752 -1.031 59.073 1.00 62.09 107 ILE A CA 1
ATOM 793 C C . ILE A 1 107 ? -21.854 -1.970 60.279 1.00 62.09 107 ILE A C 1
ATOM 795 O O . ILE A 1 107 ? -21.040 -2.871 60.488 1.00 62.09 107 ILE A O 1
ATOM 799 N N . ALA A 1 108 ? -22.872 -1.747 61.111 1.00 68.44 108 ALA A N 1
ATOM 800 C CA . ALA A 1 108 ? -23.152 -2.604 62.256 1.00 68.44 108 ALA A CA 1
ATOM 801 C C . ALA A 1 108 ? -23.502 -4.031 61.799 1.00 68.44 108 ALA A C 1
ATOM 803 O O . ALA A 1 108 ? -24.335 -4.210 60.908 1.00 68.44 108 ALA A O 1
ATOM 804 N N . LEU A 1 109 ? -22.917 -5.039 62.462 1.00 74.38 109 LEU A N 1
ATOM 805 C CA . LEU A 1 109 ? -23.164 -6.451 62.166 1.00 74.38 109 LEU A CA 1
ATOM 806 C C . LEU A 1 109 ? -24.681 -6.754 62.175 1.00 74.38 109 LEU A C 1
ATOM 808 O O . LEU A 1 109 ? -25.364 -6.413 63.154 1.00 74.38 109 LEU A O 1
ATOM 812 N N . PRO A 1 110 ? -25.234 -7.375 61.119 1.00 78.56 110 PRO A N 1
ATOM 813 C CA . PRO A 1 110 ? -26.669 -7.592 61.016 1.00 78.56 110 PRO A CA 1
ATOM 814 C C . PRO A 1 110 ? -27.173 -8.527 62.118 1.00 78.56 110 PRO A C 1
ATOM 816 O O . PRO A 1 110 ? -26.625 -9.603 62.359 1.00 78.56 110 PRO A O 1
ATOM 819 N N . LYS A 1 111 ? -28.245 -8.105 62.790 1.00 84.88 111 LYS A N 1
ATOM 820 C CA . LYS A 1 111 ? -28.786 -8.780 63.981 1.00 84.88 111 LYS A CA 1
ATOM 821 C C . LYS A 1 111 ? -29.803 -9.872 63.641 1.00 84.88 111 LYS A C 1
ATOM 823 O O . LYS A 1 111 ? -30.095 -10.708 64.488 1.00 84.88 111 LYS A O 1
ATOM 828 N N . SER A 1 112 ? -30.339 -9.874 62.417 1.00 90.56 112 SER A N 1
ATOM 829 C CA . SER A 1 112 ? -31.321 -10.848 61.924 1.00 90.56 112 SER A CA 1
ATOM 830 C C . SER A 1 112 ? -30.957 -11.370 60.529 1.00 90.56 112 SER A C 1
ATOM 832 O O . SER A 1 112 ? -30.197 -10.745 59.787 1.00 90.56 112 SER A O 1
ATOM 834 N N . GLN A 1 113 ? -31.508 -12.528 60.154 1.00 94.19 113 GLN A N 1
ATOM 835 C CA . GLN A 1 113 ? -31.334 -13.102 58.814 1.00 94.19 113 GLN A CA 1
ATOM 836 C C . GLN A 1 113 ? -31.895 -12.187 57.716 1.00 94.19 113 GLN A C 1
ATOM 838 O O . GLN A 1 113 ? -31.238 -11.979 56.702 1.00 94.19 113 GLN A O 1
ATOM 843 N N . GLN A 1 114 ? -33.052 -11.567 57.953 1.00 94.50 114 GLN A N 1
ATOM 844 C CA . GLN A 1 114 ? -33.654 -10.612 57.020 1.00 94.50 114 GLN A CA 1
ATOM 845 C C . GLN A 1 114 ? -32.742 -9.400 56.764 1.00 94.50 114 GLN A C 1
ATOM 847 O O . GLN A 1 114 ? -32.637 -8.929 55.635 1.00 94.50 114 GLN A O 1
ATOM 852 N N . GLN A 1 115 ? -32.040 -8.909 57.792 1.00 93.12 115 GLN A N 1
ATOM 853 C CA . GLN A 1 115 ? -31.097 -7.800 57.635 1.00 93.12 115 GLN A CA 1
ATOM 854 C C . GLN A 1 115 ? -29.873 -8.203 56.798 1.00 93.12 115 GLN A C 1
ATOM 856 O O . GLN A 1 115 ? -29.410 -7.401 55.992 1.00 93.12 115 GLN A O 1
ATOM 861 N N . ARG A 1 116 ? -29.380 -9.443 56.947 1.00 93.06 116 ARG A N 1
ATOM 862 C CA . ARG A 1 116 ? -28.308 -9.989 56.095 1.00 93.06 116 ARG A CA 1
ATOM 863 C C . ARG A 1 116 ? -28.723 -10.027 54.628 1.00 93.06 116 ARG A C 1
ATOM 865 O O . ARG A 1 116 ? -28.028 -9.455 53.801 1.00 93.06 116 ARG A O 1
ATOM 872 N N . GLN A 1 117 ? -29.884 -10.613 54.338 1.00 95.75 117 GLN A N 1
ATOM 873 C CA . GLN A 1 117 ? -30.411 -10.703 52.971 1.00 95.75 117 GLN A CA 1
ATOM 874 C C . GLN A 1 117 ? -30.624 -9.322 52.346 1.00 95.75 117 GLN A C 1
ATOM 876 O O . GLN A 1 117 ? -30.324 -9.118 51.176 1.00 95.75 117 GLN A O 1
ATOM 881 N N . LYS A 1 118 ? -31.103 -8.343 53.124 1.00 95.19 118 LYS A N 1
ATOM 882 C CA . LYS A 1 118 ? -31.274 -6.972 52.631 1.00 95.19 118 LYS A CA 1
ATOM 883 C C . LYS A 1 118 ? -29.939 -6.340 52.219 1.00 95.19 118 LYS A C 1
ATOM 885 O O . LYS A 1 118 ? -29.864 -5.764 51.138 1.00 95.19 118 LYS A O 1
ATOM 890 N N . LEU A 1 119 ? -28.908 -6.461 53.057 1.00 93.50 119 LEU A N 1
ATOM 891 C CA . LEU A 1 119 ? -27.574 -5.934 52.748 1.00 93.50 119 LEU A CA 1
ATOM 892 C C . LEU A 1 119 ? -26.947 -6.644 51.542 1.00 93.50 119 LEU A C 1
ATOM 894 O O . LEU A 1 119 ? -26.339 -5.994 50.700 1.00 93.50 119 LEU A O 1
ATOM 898 N N . GLU A 1 120 ? -27.138 -7.958 51.425 1.00 94.94 120 GLU A N 1
ATOM 899 C CA . GLU A 1 120 ? -26.685 -8.740 50.272 1.00 94.94 120 GLU A CA 1
ATOM 900 C C . GLU A 1 120 ? -27.364 -8.283 48.975 1.00 94.94 120 GLU A C 1
ATOM 902 O O . GLU A 1 120 ? -26.684 -8.013 47.990 1.00 94.94 120 GLU A O 1
ATOM 907 N N . ILE A 1 121 ? -28.687 -8.088 48.986 1.00 96.44 121 ILE A N 1
ATOM 908 C CA . ILE A 1 121 ? -29.427 -7.554 47.833 1.00 96.44 121 ILE A CA 1
ATOM 909 C C . ILE A 1 121 ? -28.927 -6.155 47.455 1.00 96.44 121 ILE A C 1
ATOM 911 O O . ILE A 1 121 ? -28.799 -5.849 46.273 1.00 96.44 121 ILE A O 1
ATOM 915 N N . GLU A 1 122 ? -28.659 -5.284 48.430 1.00 96.94 122 GLU A N 1
ATOM 916 C CA . GLU A 1 122 ? -28.106 -3.950 48.166 1.00 96.94 122 GLU A CA 1
ATOM 917 C C . GLU A 1 122 ? -26.696 -4.021 47.563 1.00 96.94 122 GLU A C 1
ATOM 919 O O . GLU A 1 122 ? -26.406 -3.280 46.624 1.00 96.94 122 GLU A O 1
ATOM 924 N N . CYS A 1 123 ? -25.850 -4.935 48.045 1.00 96.81 123 CYS A N 1
ATOM 925 C CA . CYS A 1 123 ? -24.522 -5.184 47.486 1.00 96.81 123 CYS A CA 1
ATOM 926 C C . CYS A 1 123 ? -24.611 -5.670 46.032 1.00 96.81 123 CYS A C 1
ATOM 928 O O . CYS A 1 123 ? -24.026 -5.063 45.137 1.00 96.81 123 CYS A O 1
ATOM 930 N N . LEU A 1 124 ? -25.434 -6.690 45.773 1.00 98.19 124 LEU A N 1
ATOM 931 C CA . LEU A 1 124 ? -25.644 -7.233 44.431 1.00 98.19 124 LEU A CA 1
ATOM 932 C C . LEU A 1 124 ? -26.211 -6.181 43.472 1.00 98.19 124 LEU A C 1
ATOM 934 O O . LEU A 1 124 ? -25.796 -6.111 42.321 1.00 98.19 124 LEU A O 1
ATOM 938 N N . LYS A 1 125 ? -27.120 -5.315 43.935 1.00 98.00 125 LYS A N 1
ATOM 939 C CA . LYS A 1 125 ? -27.638 -4.202 43.123 1.00 98.00 125 LYS A CA 1
ATOM 940 C C . LYS A 1 125 ? -26.536 -3.235 42.702 1.00 98.00 125 LYS A C 1
ATOM 942 O O . LYS A 1 125 ? -26.506 -2.846 41.539 1.00 98.00 125 LYS A O 1
ATOM 947 N N . LYS A 1 126 ? -25.640 -2.858 43.622 1.00 98.00 126 LYS A N 1
ATOM 948 C CA . LYS A 1 126 ? -24.484 -2.008 43.294 1.00 98.00 126 LYS A CA 1
ATOM 949 C C . LYS A 1 126 ? -23.586 -2.693 42.269 1.00 98.00 126 LYS A C 1
ATOM 951 O O . LYS A 1 126 ? -23.275 -2.095 41.246 1.00 98.00 126 LYS A O 1
ATOM 956 N N . GLN A 1 127 ? -23.284 -3.971 42.488 1.00 98.44 127 GLN A N 1
ATOM 957 C CA . GLN A 1 127 ? -22.455 -4.755 41.578 1.00 98.44 127 GLN A CA 1
ATOM 958 C C . GLN A 1 127 ? -23.068 -4.864 40.174 1.00 98.44 127 GLN A C 1
ATOM 960 O O . GLN A 1 127 ? -22.357 -4.727 39.186 1.00 98.44 127 GLN A O 1
ATOM 965 N N . VAL A 1 128 ? -24.384 -5.065 40.056 1.00 98.62 128 VAL A N 1
ATOM 966 C CA . VAL A 1 128 ? -25.069 -5.099 38.752 1.00 98.62 128 VAL A CA 1
ATOM 967 C C . VAL A 1 128 ? -24.940 -3.762 38.024 1.00 98.62 128 VAL A C 1
ATOM 969 O O . VAL A 1 128 ? -24.682 -3.757 36.824 1.00 98.62 128 VAL A O 1
ATOM 972 N N . VAL A 1 129 ? -25.071 -2.636 38.730 1.00 98.56 129 VAL A N 1
ATOM 973 C CA . VAL A 1 129 ? -24.900 -1.302 38.131 1.00 98.56 129 VAL A CA 1
ATOM 974 C C . VAL A 1 129 ? -23.457 -1.084 37.668 1.00 98.56 129 VAL A C 1
ATOM 976 O O . VAL A 1 129 ? -23.242 -0.615 36.552 1.00 98.56 129 VAL A O 1
ATOM 979 N N . GLU A 1 130 ? -22.470 -1.461 38.481 1.00 98.44 130 GLU A N 1
ATOM 980 C CA . GLU A 1 130 ? -21.051 -1.375 38.114 1.00 98.44 130 GLU A CA 1
ATOM 981 C C . GLU A 1 130 ? -20.730 -2.245 36.895 1.00 98.44 130 GLU A C 1
ATOM 983 O O . GLU A 1 130 ? -20.123 -1.771 35.937 1.00 98.44 130 GLU A O 1
ATOM 988 N N . LEU A 1 131 ? -21.196 -3.496 36.877 1.00 98.56 131 LEU A N 1
ATOM 989 C CA . LEU A 1 131 ? -21.018 -4.398 35.738 1.00 98.56 131 LEU A CA 1
ATOM 990 C C . LEU A 1 131 ? -21.728 -3.892 34.478 1.00 98.56 131 LEU A C 1
ATOM 992 O O . LEU A 1 131 ? -21.214 -4.037 33.372 1.00 98.56 131 LEU A O 1
ATOM 996 N N . GLN A 1 132 ? -22.895 -3.267 34.620 1.00 98.62 132 GLN A N 1
ATOM 997 C CA . GLN A 1 132 ? -23.587 -2.656 33.491 1.00 98.62 132 GLN A CA 1
ATOM 998 C C . GLN A 1 132 ? -22.791 -1.473 32.921 1.00 98.62 132 GLN A C 1
ATOM 1000 O O . GLN A 1 132 ? -22.698 -1.335 31.700 1.00 98.62 132 GLN A O 1
ATOM 1005 N N . ALA A 1 133 ? -22.173 -0.659 33.780 1.00 98.12 133 ALA A N 1
ATOM 1006 C CA . ALA A 1 133 ? -21.306 0.434 33.353 1.00 98.12 133 ALA A CA 1
ATOM 1007 C C . ALA A 1 133 ? -20.035 -0.080 32.653 1.00 98.12 133 ALA A C 1
ATOM 1009 O O . ALA A 1 133 ? -19.677 0.427 31.589 1.00 98.12 133 ALA A O 1
ATOM 1010 N N . THR A 1 134 ? -19.385 -1.122 33.187 1.00 98.50 134 THR A N 1
ATOM 1011 C CA . THR A 1 134 ? -18.189 -1.704 32.552 1.00 98.50 134 THR A CA 1
ATOM 1012 C C . THR A 1 134 ? -18.513 -2.356 31.214 1.00 98.50 134 THR A C 1
ATOM 1014 O O . THR A 1 134 ? -17.745 -2.211 30.267 1.00 98.50 134 THR A O 1
ATOM 1017 N N . LEU A 1 135 ? -19.669 -3.015 31.083 1.00 98.62 135 LEU A N 1
ATOM 1018 C CA . LEU A 1 135 ? -20.123 -3.556 29.803 1.00 98.62 135 LEU A CA 1
ATOM 1019 C C . LEU A 1 135 ? -20.321 -2.459 28.754 1.00 98.62 135 LEU A C 1
ATOM 1021 O O . LEU A 1 135 ? -19.878 -2.626 27.617 1.00 98.62 135 LEU A O 1
ATOM 1025 N N . GLN A 1 136 ? -20.949 -1.340 29.121 1.00 98.44 136 GLN A N 1
ATOM 1026 C CA . GLN A 1 136 ? -21.135 -0.214 28.204 1.00 98.44 136 GLN A CA 1
ATOM 1027 C C . GLN A 1 136 ? -19.795 0.394 27.771 1.00 98.44 136 GLN A C 1
ATOM 1029 O O . GLN A 1 136 ? -19.584 0.611 26.579 1.00 98.44 136 GLN A O 1
ATOM 1034 N N . ASP A 1 137 ? -18.863 0.601 28.702 1.00 98.38 137 ASP A N 1
ATOM 1035 C CA . ASP A 1 137 ? -17.520 1.105 28.387 1.00 98.38 137 ASP A CA 1
ATOM 1036 C C . ASP A 1 137 ? -16.726 0.127 27.498 1.00 98.38 137 ASP A C 1
ATOM 1038 O O . ASP A 1 137 ? -16.068 0.512 26.531 1.00 98.38 137 ASP A O 1
ATOM 1042 N N . LEU A 1 138 ? -16.835 -1.181 27.738 1.00 98.56 138 LEU A N 1
ATOM 1043 C CA . LEU A 1 138 ? -16.204 -2.178 26.871 1.00 98.56 138 LEU A CA 1
ATOM 1044 C C . LEU A 1 138 ? -16.799 -2.182 25.457 1.00 98.56 138 LEU A C 1
ATOM 1046 O O . LEU A 1 138 ? -16.053 -2.338 24.485 1.00 98.56 138 LEU A O 1
ATOM 1050 N N . GLN A 1 139 ? -18.112 -1.989 25.320 1.00 98.50 139 GLN A N 1
ATOM 1051 C CA . GLN A 1 139 ? -18.775 -1.887 24.018 1.00 98.50 139 GLN A CA 1
ATOM 1052 C C . GLN A 1 139 ? -18.308 -0.657 23.237 1.00 98.50 139 GLN A C 1
ATOM 1054 O O . GLN A 1 139 ? -17.960 -0.784 22.060 1.00 98.50 139 GLN A O 1
ATOM 1059 N N . THR A 1 140 ? -18.229 0.515 23.874 1.00 97.75 140 THR A N 1
ATOM 1060 C CA . THR A 1 140 ? -17.744 1.734 23.208 1.00 97.75 140 THR A CA 1
ATOM 1061 C C . THR A 1 140 ? -16.282 1.590 22.792 1.00 97.75 140 THR A C 1
ATOM 1063 O O . THR A 1 140 ? -15.945 1.891 21.645 1.00 97.75 140 THR A O 1
ATOM 1066 N N . ARG A 1 141 ? -15.422 1.029 23.654 1.00 98.12 141 ARG A N 1
ATOM 1067 C CA . ARG A 1 141 ? -14.015 0.740 23.326 1.00 98.12 141 ARG A CA 1
ATOM 1068 C C . ARG A 1 141 ? -13.859 -0.282 22.205 1.00 98.12 141 ARG A C 1
ATOM 1070 O O . ARG A 1 141 ? -12.897 -0.200 21.444 1.00 98.12 141 ARG A O 1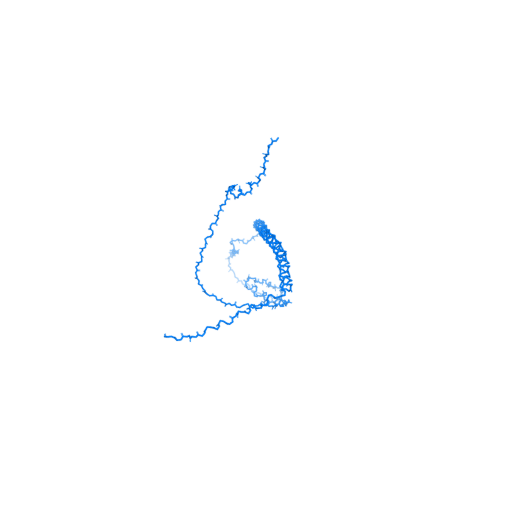
ATOM 1077 N N . LYS A 1 142 ? -14.747 -1.277 22.106 1.00 98.19 142 LYS A N 1
ATOM 1078 C CA . LYS A 1 142 ? -14.740 -2.245 20.998 1.00 98.19 142 LYS A CA 1
ATOM 1079 C C . LYS A 1 142 ? -15.065 -1.546 19.677 1.00 98.19 142 LYS A C 1
ATOM 1081 O O . LYS A 1 142 ? -14.288 -1.667 18.737 1.00 98.19 142 LYS A O 1
ATOM 1086 N N . LEU A 1 143 ? -16.145 -0.765 19.641 1.00 97.81 143 LEU A N 1
ATOM 1087 C CA . LEU A 1 143 ? -16.543 -0.000 18.452 1.00 97.81 143 LEU A CA 1
ATOM 1088 C C . LEU A 1 143 ? -15.471 1.006 18.024 1.00 97.81 143 LEU A C 1
ATOM 1090 O O . LEU A 1 143 ? -15.265 1.257 16.841 1.00 97.81 143 LEU A O 1
ATOM 1094 N N . GLU A 1 144 ? -14.779 1.611 18.985 1.00 97.62 144 GLU A N 1
ATOM 1095 C CA . GLU A 1 144 ? -13.701 2.541 18.682 1.00 97.62 144 GLU A CA 1
ATOM 1096 C C . GLU A 1 144 ? -12.459 1.837 18.119 1.00 97.62 144 GLU A C 1
ATOM 1098 O O . GLU A 1 144 ? -11.785 2.394 17.255 1.00 97.62 144 GLU A O 1
ATOM 1103 N N . ARG A 1 145 ? -12.146 0.620 18.584 1.00 96.94 145 ARG A N 1
ATOM 1104 C CA . ARG A 1 145 ? -11.076 -0.208 18.005 1.00 96.94 145 ARG A CA 1
ATOM 1105 C C . ARG A 1 145 ? -11.397 -0.605 16.568 1.00 96.94 145 ARG A C 1
ATOM 1107 O O . ARG A 1 145 ? -10.564 -0.375 15.703 1.00 96.94 145 ARG A O 1
ATOM 1114 N N . GLU A 1 146 ? -12.615 -1.061 16.307 1.00 97.06 146 GLU A N 1
ATOM 1115 C CA . GLU A 1 146 ? -13.081 -1.404 14.958 1.00 97.06 146 GLU A CA 1
ATOM 1116 C C . GLU A 1 146 ? -12.999 -0.199 14.002 1.00 97.06 146 GLU A C 1
ATOM 1118 O O . GLU A 1 146 ? -12.444 -0.296 12.912 1.00 97.06 146 GLU A O 1
ATOM 1123 N N . ARG A 1 147 ? -13.414 0.995 14.453 1.00 96.31 147 ARG A N 1
ATOM 1124 C CA . ARG A 1 147 ? -13.244 2.243 13.681 1.00 96.31 147 ARG A CA 1
ATOM 1125 C C . ARG A 1 147 ? -11.787 2.658 13.455 1.00 96.31 147 ARG A C 1
ATOM 1127 O O . ARG A 1 147 ? -11.508 3.451 12.556 1.00 96.31 147 ARG A O 1
ATOM 1134 N N . ARG A 1 148 ? -10.852 2.253 14.316 1.00 96.06 148 ARG A N 1
ATOM 1135 C CA . ARG A 1 148 ? -9.418 2.519 14.102 1.00 96.06 148 ARG A CA 1
ATOM 1136 C C . ARG A 1 148 ? -8.842 1.549 13.082 1.00 96.06 148 ARG A C 1
ATOM 1138 O O . ARG A 1 148 ? -8.097 1.995 12.223 1.00 96.06 148 ARG A O 1
ATOM 1145 N N . GLU A 1 149 ? -9.206 0.278 13.176 1.00 95.75 149 GLU A N 1
ATOM 1146 C CA . GLU A 1 149 ? -8.775 -0.772 12.254 1.00 95.75 149 GLU A CA 1
ATOM 1147 C C . GLU A 1 149 ? -9.251 -0.486 10.828 1.00 95.75 149 GLU A C 1
ATOM 1149 O O . GLU A 1 149 ? -8.421 -0.393 9.932 1.00 95.75 149 GLU A O 1
ATOM 1154 N N . GLN A 1 150 ? -10.536 -0.161 10.646 1.00 94.81 150 GLN A N 1
ATOM 1155 C CA . GLN A 1 150 ? -11.080 0.233 9.339 1.00 94.81 150 GLN A CA 1
ATOM 1156 C C . GLN A 1 150 ? -10.304 1.396 8.709 1.00 94.81 150 GLN A C 1
ATOM 1158 O O . GLN A 1 150 ? -9.885 1.309 7.562 1.00 94.81 150 GLN A O 1
ATOM 1163 N N . ARG A 1 151 ? -10.021 2.454 9.481 1.00 94.69 151 ARG A N 1
ATOM 1164 C CA . ARG A 1 151 ? -9.221 3.588 8.988 1.00 94.69 151 ARG A CA 1
ATOM 1165 C C . ARG A 1 151 ? -7.784 3.201 8.655 1.00 94.69 151 ARG A C 1
ATOM 1167 O O . ARG A 1 151 ? -7.200 3.754 7.733 1.00 94.69 151 ARG A O 1
ATOM 1174 N N . GLN A 1 152 ? -7.181 2.296 9.423 1.00 94.81 152 GLN A N 1
ATOM 1175 C CA . GLN A 1 152 ? -5.835 1.814 9.120 1.00 94.81 152 GLN A CA 1
ATOM 1176 C C . GLN A 1 152 ? -5.815 0.996 7.831 1.00 94.81 152 GLN A C 1
ATOM 1178 O O . GLN A 1 152 ? -4.882 1.147 7.048 1.00 94.81 152 GLN A O 1
ATOM 1183 N N . ASP A 1 153 ? -6.823 0.161 7.608 1.00 94.50 153 ASP A N 1
ATOM 1184 C CA . ASP A 1 153 ? -6.916 -0.662 6.407 1.00 94.50 153 ASP A CA 1
ATOM 1185 C C . ASP A 1 153 ? -7.241 0.173 5.165 1.00 94.50 153 ASP A C 1
ATOM 1187 O O . ASP A 1 153 ? -6.628 -0.050 4.124 1.00 94.50 153 ASP A O 1
ATOM 1191 N N . GLU A 1 154 ? -8.084 1.203 5.285 1.00 94.12 154 GLU A N 1
ATOM 1192 C CA . GLU A 1 154 ? -8.297 2.206 4.230 1.00 94.12 154 GLU A CA 1
ATOM 1193 C C . GLU A 1 154 ? -6.977 2.881 3.827 1.00 94.12 154 GLU A C 1
ATOM 1195 O O . GLU A 1 154 ? -6.621 2.883 2.652 1.00 94.12 154 GLU A O 1
ATOM 1200 N N . ILE A 1 155 ? -6.190 3.365 4.796 1.00 93.56 155 ILE A N 1
ATOM 1201 C CA . ILE A 1 155 ? -4.892 4.009 4.522 1.00 93.56 155 ILE A CA 1
ATOM 1202 C C . ILE A 1 155 ? -3.900 3.035 3.871 1.00 93.56 155 ILE A C 1
ATOM 1204 O O . ILE A 1 155 ? -3.122 3.430 2.999 1.00 93.56 155 ILE A O 1
ATOM 1208 N N . LYS A 1 156 ? -3.870 1.767 4.304 1.00 95.06 156 LYS A N 1
ATOM 1209 C CA . LYS A 1 156 ? -3.009 0.748 3.678 1.00 95.06 156 LYS A CA 1
ATOM 1210 C C . LYS A 1 156 ? -3.413 0.529 2.223 1.00 95.06 156 LYS A C 1
ATOM 1212 O O . LYS A 1 156 ? -2.542 0.559 1.360 1.00 95.06 156 LYS A O 1
ATOM 1217 N N . LEU A 1 157 ? -4.709 0.373 1.963 1.00 93.81 157 LEU A N 1
ATOM 1218 C CA . LEU A 1 157 ? -5.244 0.159 0.623 1.00 93.81 157 LEU A CA 1
ATOM 1219 C C . LEU A 1 157 ? -4.966 1.355 -0.297 1.00 93.81 157 LEU A C 1
ATOM 1221 O O . LEU A 1 157 ? -4.557 1.173 -1.441 1.00 93.81 157 LEU A O 1
ATOM 1225 N N . GLU A 1 158 ? -5.150 2.583 0.192 1.00 92.38 158 GLU A N 1
ATOM 1226 C CA . GLU A 1 158 ? -4.816 3.803 -0.552 1.00 92.38 158 GLU A CA 1
ATOM 1227 C C . GLU A 1 158 ? -3.336 3.829 -0.943 1.00 92.38 158 GLU A C 1
ATOM 1229 O O . GLU A 1 158 ? -3.016 4.010 -2.117 1.00 92.38 158 GLU A O 1
ATOM 1234 N N . ARG A 1 159 ? -2.432 3.551 0.004 1.00 93.75 159 ARG A N 1
ATOM 1235 C CA . ARG A 1 159 ? -0.993 3.474 -0.286 1.00 93.75 159 ARG A CA 1
ATOM 1236 C C . ARG A 1 159 ? -0.662 2.382 -1.293 1.00 93.75 159 ARG A C 1
ATOM 1238 O O . ARG A 1 159 ? 0.146 2.610 -2.187 1.00 93.75 159 ARG A O 1
ATOM 1245 N N . GLU A 1 160 ? -1.246 1.195 -1.157 1.00 94.44 160 GLU A N 1
ATOM 1246 C CA . GLU A 1 160 ? -1.042 0.102 -2.114 1.00 94.44 160 GLU A CA 1
ATOM 1247 C C . GLU A 1 160 ? -1.469 0.513 -3.528 1.00 94.44 160 GLU A C 1
ATOM 1249 O O . GLU A 1 160 ? -0.739 0.258 -4.486 1.00 94.44 160 GLU A O 1
ATOM 1254 N N . ASN A 1 161 ? -2.592 1.222 -3.658 1.00 93.94 161 ASN A N 1
ATOM 1255 C CA . ASN A 1 161 ? -3.057 1.751 -4.938 1.00 93.94 161 ASN A CA 1
ATOM 1256 C C . ASN A 1 161 ? -2.122 2.828 -5.508 1.00 93.94 161 ASN A C 1
ATOM 1258 O O . ASN A 1 161 ? -1.841 2.813 -6.707 1.00 93.94 161 ASN A O 1
ATOM 1262 N N . GLU A 1 162 ? -1.607 3.737 -4.677 1.00 94.44 162 GLU A N 1
ATOM 1263 C CA . GLU A 1 162 ? -0.613 4.734 -5.097 1.00 94.44 162 GLU A CA 1
ATOM 1264 C C . GLU A 1 162 ? 0.649 4.057 -5.642 1.00 94.44 162 GLU A C 1
ATOM 1266 O O . GLU A 1 162 ? 1.097 4.364 -6.751 1.00 94.44 162 GLU A O 1
ATOM 1271 N N . TRP 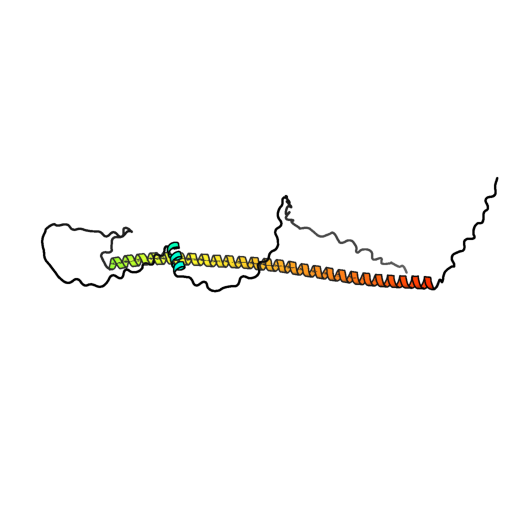A 1 163 ? 1.191 3.081 -4.908 1.00 95.31 163 TRP A N 1
ATOM 1272 C CA . TRP A 1 163 ? 2.357 2.313 -5.342 1.00 95.31 163 TRP A CA 1
ATOM 1273 C C . TRP A 1 163 ? 2.084 1.511 -6.614 1.00 95.31 163 TRP A C 1
ATOM 1275 O O . TRP A 1 163 ? 2.942 1.468 -7.497 1.00 95.31 163 TRP A O 1
ATOM 1285 N N . ALA A 1 164 ? 0.893 0.926 -6.752 1.00 95.62 164 ALA A N 1
ATOM 1286 C CA . ALA A 1 164 ? 0.483 0.247 -7.976 1.00 95.62 164 ALA A CA 1
ATOM 1287 C C . ALA A 1 164 ? 0.427 1.217 -9.169 1.00 95.62 164 ALA A C 1
ATOM 1289 O O . ALA A 1 164 ? 0.912 0.887 -10.252 1.00 95.62 164 ALA A O 1
ATOM 1290 N N . GLY A 1 165 ? -0.097 2.431 -8.972 1.00 95.94 165 GLY A N 1
ATOM 1291 C CA . GLY A 1 165 ? -0.112 3.489 -9.983 1.00 95.94 165 GLY A CA 1
ATOM 1292 C C . GLY A 1 165 ? 1.293 3.913 -10.415 1.00 95.94 165 GLY A C 1
ATOM 1293 O O . GLY A 1 165 ? 1.582 3.985 -11.612 1.00 95.94 165 GLY A O 1
ATOM 1294 N N . VAL A 1 166 ? 2.194 4.126 -9.451 1.00 96.56 166 VAL A N 1
ATOM 1295 C CA . VAL A 1 166 ? 3.605 4.451 -9.716 1.00 96.56 166 VAL A CA 1
ATOM 1296 C C . VAL A 1 166 ? 4.294 3.319 -10.478 1.00 96.56 166 VAL A C 1
ATOM 1298 O O . VAL A 1 166 ? 4.960 3.578 -11.480 1.00 96.56 166 VAL A O 1
ATOM 1301 N N . ALA A 1 167 ? 4.101 2.067 -10.057 1.00 97.00 167 ALA A N 1
ATOM 1302 C CA . ALA A 1 167 ? 4.689 0.905 -10.715 1.00 97.00 167 ALA A CA 1
ATOM 1303 C C . ALA A 1 167 ? 4.194 0.759 -12.162 1.00 97.00 167 ALA A C 1
ATOM 1305 O O . ALA A 1 167 ? 5.000 0.565 -13.070 1.00 97.00 167 ALA A O 1
ATOM 1306 N N . MET A 1 168 ? 2.888 0.916 -12.402 1.00 97.50 168 MET A N 1
ATOM 1307 C CA . MET A 1 168 ? 2.322 0.880 -13.754 1.00 97.50 168 MET A CA 1
ATOM 1308 C C . MET A 1 168 ? 2.892 1.990 -14.643 1.00 97.50 168 MET A C 1
ATOM 1310 O O . MET A 1 168 ? 3.295 1.723 -15.775 1.00 97.50 168 MET A O 1
ATOM 1314 N N . SER A 1 169 ? 2.984 3.216 -14.123 1.00 96.81 169 SER A N 1
ATOM 1315 C CA . SER A 1 169 ? 3.586 4.345 -14.841 1.00 96.81 169 SER A CA 1
ATOM 1316 C C . SER A 1 169 ? 5.057 4.082 -15.183 1.00 96.81 169 SER A C 1
ATOM 1318 O O . SER A 1 169 ? 5.492 4.297 -16.316 1.00 96.81 169 SER A O 1
ATOM 1320 N N . GLN A 1 170 ? 5.822 3.530 -14.238 1.00 97.81 170 GLN A N 1
ATOM 1321 C CA . GLN A 1 170 ? 7.223 3.187 -14.454 1.00 97.81 170 GLN A CA 1
ATOM 1322 C C . GLN A 1 170 ? 7.395 2.091 -15.513 1.00 97.81 170 GLN A C 1
ATOM 1324 O O . GLN A 1 170 ? 8.264 2.213 -16.376 1.00 97.81 170 GLN A O 1
ATOM 1329 N N . VAL A 1 171 ? 6.560 1.048 -15.489 1.00 98.12 171 VAL A N 1
ATOM 1330 C CA . VAL A 1 171 ? 6.565 -0.007 -16.514 1.00 98.12 171 VAL A CA 1
ATOM 1331 C C . VAL A 1 171 ? 6.263 0.578 -17.895 1.00 98.12 171 VAL A C 1
ATOM 1333 O O . VAL A 1 171 ? 6.986 0.280 -18.846 1.00 98.12 171 VAL A O 1
ATOM 1336 N N . ALA A 1 172 ? 5.265 1.458 -18.004 1.00 98.00 172 ALA A N 1
ATOM 1337 C CA . ALA A 1 172 ? 4.931 2.124 -19.261 1.00 98.00 172 ALA A CA 1
ATOM 1338 C C . ALA A 1 172 ? 6.094 2.989 -19.784 1.00 98.00 172 ALA A C 1
ATOM 1340 O O . ALA A 1 172 ? 6.437 2.924 -20.965 1.00 98.00 172 ALA A O 1
ATOM 1341 N N . ALA A 1 173 ? 6.759 3.743 -18.903 1.00 98.25 173 ALA A N 1
ATOM 1342 C CA . ALA A 1 173 ? 7.923 4.550 -19.265 1.00 98.25 173 ALA A CA 1
ATOM 1343 C C . ALA A 1 173 ? 9.100 3.686 -19.755 1.00 98.25 173 ALA A C 1
ATOM 1345 O O . ALA A 1 173 ? 9.725 4.000 -20.768 1.00 98.25 173 ALA A O 1
ATOM 1346 N N . VAL A 1 174 ? 9.385 2.570 -19.075 1.00 98.44 174 VAL A N 1
ATOM 1347 C CA . VAL A 1 174 ? 10.433 1.622 -19.492 1.00 98.44 174 VAL A CA 1
ATOM 1348 C C . VAL A 1 174 ? 10.097 0.992 -20.842 1.00 98.44 174 VAL A C 1
ATOM 1350 O O . VAL A 1 174 ? 10.979 0.877 -21.693 1.00 98.44 174 VAL A O 1
ATOM 1353 N N . GLN A 1 175 ? 8.833 0.630 -21.071 1.00 98.38 175 GLN A N 1
ATOM 1354 C CA . GLN A 1 175 ? 8.383 0.093 -22.352 1.00 98.38 175 GLN A CA 1
ATOM 1355 C C . GLN A 1 175 ? 8.586 1.107 -23.486 1.00 98.38 175 GLN A C 1
ATOM 1357 O O . GLN A 1 175 ? 9.190 0.770 -24.505 1.00 98.38 175 GLN A O 1
ATOM 1362 N N . GLN A 1 176 ? 8.179 2.363 -23.285 1.00 98.44 176 GLN A N 1
ATOM 1363 C CA . GLN A 1 176 ? 8.365 3.431 -24.269 1.00 98.44 176 GLN A CA 1
ATOM 1364 C C . GLN A 1 176 ? 9.848 3.674 -24.588 1.00 98.44 176 GLN A C 1
ATOM 1366 O O . GLN A 1 176 ? 10.219 3.824 -25.755 1.00 98.44 176 GLN A O 1
ATOM 1371 N N . LEU A 1 177 ? 10.716 3.680 -23.572 1.00 98.56 177 LEU A N 1
ATOM 1372 C CA . LEU A 1 177 ? 12.163 3.793 -23.767 1.00 98.56 177 LEU A CA 1
ATOM 1373 C C . LEU A 1 177 ? 12.733 2.591 -24.529 1.00 98.56 177 LEU A C 1
ATOM 1375 O O . LEU A 1 177 ? 13.595 2.767 -25.390 1.00 98.56 177 LEU A O 1
ATOM 1379 N N . GLY A 1 178 ? 12.240 1.382 -24.248 1.00 98.38 178 GLY A N 1
ATOM 1380 C CA . GLY A 1 178 ? 12.602 0.169 -24.978 1.00 98.38 178 GLY A CA 1
ATOM 1381 C C . GLY A 1 178 ? 12.264 0.269 -26.465 1.00 98.38 178 GLY A C 1
ATOM 1382 O O . GLY A 1 178 ? 13.123 0.022 -27.310 1.00 98.38 178 GLY A O 1
ATOM 1383 N N . GLU A 1 179 ? 11.051 0.719 -26.792 1.00 98.38 179 GLU A N 1
ATOM 1384 C CA . GLU A 1 179 ? 10.626 0.941 -28.178 1.00 98.38 179 GLU A CA 1
ATOM 1385 C C . GLU A 1 179 ? 11.479 1.998 -28.889 1.00 98.38 179 GLU A C 1
ATOM 1387 O O . GLU A 1 179 ? 11.866 1.814 -30.045 1.00 98.38 179 GLU A O 1
ATOM 1392 N N . GLN A 1 180 ? 11.802 3.105 -28.215 1.00 98.50 180 GLN A N 1
ATOM 1393 C CA . GLN A 1 180 ? 12.678 4.137 -28.776 1.00 98.50 180 GLN A CA 1
ATOM 1394 C C . GLN A 1 180 ? 14.096 3.614 -29.021 1.00 98.50 180 GLN A C 1
ATOM 1396 O O . GLN A 1 180 ? 14.678 3.897 -30.070 1.00 98.50 180 GLN A O 1
ATOM 1401 N N . ASN A 1 181 ? 14.644 2.828 -28.090 1.00 98.62 181 ASN A N 1
ATOM 1402 C CA . ASN A 1 181 ? 15.966 2.227 -28.243 1.00 98.62 181 ASN A CA 1
ATOM 1403 C C . ASN A 1 181 ? 16.003 1.282 -29.449 1.00 98.62 181 ASN A C 1
ATOM 1405 O O . ASN A 1 181 ? 16.934 1.344 -30.249 1.00 98.62 181 ASN A O 1
ATOM 1409 N N . GLU A 1 182 ? 14.962 0.468 -29.627 1.00 98.50 182 GLU A N 1
ATOM 1410 C CA . GLU A 1 182 ? 14.878 -0.453 -30.757 1.00 98.50 182 GLU A CA 1
ATOM 1411 C C . GLU A 1 182 ? 14.773 0.289 -32.096 1.00 98.50 182 GLU A C 1
ATOM 1413 O O . GLU A 1 182 ? 15.495 -0.032 -33.039 1.00 98.50 182 GLU A O 1
ATOM 1418 N N . ARG A 1 183 ? 13.984 1.371 -32.168 1.00 98.56 183 ARG A N 1
ATOM 1419 C CA . ARG A 1 183 ? 13.942 2.234 -33.365 1.00 98.56 183 ARG A CA 1
ATOM 1420 C C . ARG A 1 183 ? 15.318 2.804 -33.708 1.00 98.56 183 ARG A C 1
ATOM 1422 O O . ARG A 1 183 ? 15.714 2.778 -34.873 1.00 98.56 183 ARG A O 1
ATOM 1429 N N . LEU A 1 184 ? 16.056 3.295 -32.710 1.00 98.69 184 LEU A N 1
ATOM 1430 C CA . LEU A 1 184 ? 17.414 3.807 -32.907 1.00 98.69 184 LEU A CA 1
ATOM 1431 C C . LEU A 1 184 ? 18.366 2.706 -33.386 1.00 98.69 184 LEU A C 1
ATOM 1433 O O . LEU A 1 184 ? 19.153 2.942 -34.300 1.00 98.69 184 LEU A O 1
ATOM 1437 N N . ARG A 1 185 ? 18.270 1.489 -32.840 1.00 98.62 185 ARG A N 1
ATOM 1438 C CA . ARG A 1 185 ? 19.061 0.342 -33.314 1.00 98.62 185 ARG A CA 1
ATOM 1439 C C . ARG A 1 185 ? 18.782 0.027 -34.779 1.00 98.62 185 ARG A C 1
ATOM 1441 O O . ARG A 1 185 ? 19.734 -0.142 -35.539 1.00 98.62 185 ARG A O 1
ATOM 1448 N N . CYS A 1 186 ? 17.516 0.013 -35.200 1.00 98.50 186 CYS A N 1
ATOM 1449 C CA . CYS A 1 186 ? 17.158 -0.189 -36.606 1.00 98.50 186 CYS A CA 1
ATOM 1450 C C . CYS A 1 186 ? 17.742 0.907 -37.514 1.00 98.50 186 CYS A C 1
ATOM 1452 O O . CYS A 1 186 ? 18.268 0.606 -38.589 1.00 98.50 186 CYS A O 1
ATOM 1454 N N . GLN A 1 187 ? 17.698 2.174 -37.086 1.00 98.56 187 GLN A N 1
ATOM 1455 C CA . GLN A 1 187 ? 18.289 3.287 -37.838 1.00 98.56 187 GLN A CA 1
ATOM 1456 C C . GLN A 1 187 ? 19.807 3.144 -37.964 1.00 98.56 187 GLN A C 1
ATOM 1458 O O . GLN A 1 187 ? 20.347 3.247 -39.065 1.00 98.56 187 GLN A O 1
ATOM 1463 N N . VAL A 1 188 ? 20.497 2.839 -36.861 1.00 98.69 188 VAL A N 1
ATOM 1464 C CA . VAL A 1 188 ? 21.948 2.612 -36.854 1.00 98.69 188 VAL A CA 1
ATOM 1465 C C . VAL A 1 188 ? 22.319 1.449 -37.771 1.00 98.69 188 VAL A C 1
ATOM 1467 O O . VAL A 1 188 ? 23.238 1.589 -38.572 1.00 98.69 188 VAL A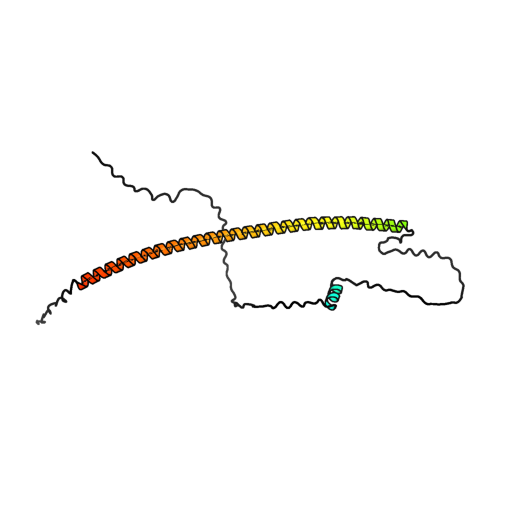 O 1
ATOM 1470 N N . ALA A 1 189 ? 21.586 0.334 -37.718 1.00 98.56 189 ALA A N 1
ATOM 1471 C CA . ALA A 1 189 ? 21.811 -0.804 -38.608 1.00 98.56 189 ALA A CA 1
ATOM 1472 C C . ALA A 1 189 ? 21.637 -0.424 -40.089 1.00 98.56 189 ALA A C 1
ATOM 1474 O O . ALA A 1 189 ? 22.451 -0.806 -40.929 1.00 98.56 189 ALA A O 1
ATOM 1475 N N . THR A 1 190 ? 20.623 0.386 -40.403 1.00 98.56 190 THR A N 1
ATOM 1476 C CA . THR A 1 190 ? 20.377 0.881 -41.766 1.00 98.56 190 THR A CA 1
ATOM 1477 C C . THR A 1 190 ? 21.524 1.769 -42.253 1.00 98.56 190 THR A C 1
ATOM 1479 O O . THR A 1 190 ? 22.067 1.557 -43.337 1.00 98.56 190 THR A O 1
ATOM 1482 N N . HIS A 1 191 ? 21.944 2.743 -41.440 1.00 98.44 191 HIS A N 1
ATOM 1483 C CA . HIS A 1 191 ? 23.056 3.631 -41.779 1.00 98.44 191 HIS A CA 1
ATOM 1484 C C . HIS A 1 191 ? 24.383 2.884 -41.903 1.00 98.44 191 HIS A C 1
ATOM 1486 O O . HIS A 1 191 ? 25.157 3.172 -42.815 1.00 98.44 191 HIS A O 1
ATOM 1492 N N . LEU A 1 192 ? 24.627 1.893 -41.043 1.00 98.56 192 LEU A N 1
ATOM 1493 C CA . LEU A 1 192 ? 25.788 1.016 -41.147 1.00 98.56 192 LEU A CA 1
ATOM 1494 C C . LEU A 1 192 ? 25.791 0.266 -42.488 1.00 98.56 192 LEU A C 1
ATOM 1496 O O . LEU A 1 192 ? 26.823 0.224 -43.153 1.00 98.56 192 LEU A O 1
ATOM 1500 N N . GLY A 1 193 ? 24.642 -0.264 -42.917 1.00 98.38 193 GLY A N 1
ATOM 1501 C CA . GLY A 1 193 ? 24.497 -0.916 -44.220 1.00 98.38 193 GLY A CA 1
ATOM 1502 C C . GLY A 1 193 ? 24.811 0.023 -45.390 1.00 98.38 193 GLY A C 1
ATOM 1503 O O . GLY A 1 193 ? 25.589 -0.329 -46.277 1.00 98.38 193 GLY A O 1
ATOM 1504 N N . HIS A 1 194 ? 24.284 1.252 -45.365 1.00 98.31 194 HIS A N 1
ATOM 1505 C CA . HIS A 1 194 ? 24.604 2.263 -46.381 1.00 98.31 194 HIS A CA 1
ATOM 1506 C C . HIS A 1 194 ? 26.101 2.610 -46.404 1.00 98.31 194 HIS A C 1
ATOM 1508 O O . HIS A 1 194 ? 26.693 2.721 -47.478 1.00 98.31 194 HIS A O 1
ATOM 1514 N N . LEU A 1 195 ? 26.732 2.758 -45.234 1.00 98.38 195 LEU A N 1
ATOM 1515 C CA . LEU A 1 195 ? 28.167 3.038 -45.127 1.00 98.38 195 LEU A CA 1
ATOM 1516 C C . LEU A 1 195 ? 29.014 1.891 -45.684 1.00 98.38 195 LEU A C 1
ATOM 1518 O O . LEU A 1 195 ? 29.952 2.147 -46.434 1.00 98.38 195 LEU A O 1
ATOM 1522 N N . GLN A 1 196 ? 28.657 0.639 -45.389 1.00 98.06 196 GLN A N 1
ATOM 1523 C CA . GLN A 1 196 ? 29.333 -0.535 -45.948 1.00 98.06 196 GLN A CA 1
ATOM 1524 C C . GLN A 1 196 ? 29.215 -0.584 -47.476 1.00 98.06 196 GLN A C 1
ATOM 1526 O O . GLN A 1 196 ? 30.191 -0.881 -48.163 1.00 98.06 196 GLN A O 1
ATOM 1531 N N . GLN A 1 197 ? 28.045 -0.254 -48.028 1.00 97.75 197 GLN A N 1
ATOM 1532 C CA . GLN A 1 197 ? 27.855 -0.190 -49.477 1.00 97.75 197 GLN A CA 1
ATOM 1533 C C . GLN A 1 197 ? 28.720 0.907 -50.115 1.00 97.75 197 GLN A C 1
ATOM 1535 O O . GLN A 1 197 ? 29.375 0.668 -51.133 1.00 97.75 197 GLN A O 1
ATOM 1540 N N . LEU A 1 198 ? 28.755 2.101 -49.517 1.00 97.38 198 LEU A N 1
ATOM 1541 C CA . LEU A 1 198 ? 29.605 3.203 -49.975 1.00 97.38 198 LEU A CA 1
ATOM 1542 C C . LEU A 1 198 ? 31.088 2.832 -49.921 1.00 97.38 198 LEU A C 1
ATOM 1544 O O . LEU A 1 198 ? 31.819 3.087 -50.879 1.00 97.38 198 LEU A O 1
ATOM 1548 N N . GLU A 1 199 ? 31.520 2.188 -48.840 1.00 97.19 199 GLU A N 1
ATOM 1549 C CA . GLU A 1 199 ? 32.884 1.696 -48.684 1.00 97.19 199 GLU A CA 1
ATOM 1550 C C . GLU A 1 199 ? 33.245 0.679 -49.776 1.00 97.19 199 GLU A C 1
ATOM 1552 O O . GLU A 1 199 ? 34.292 0.802 -50.414 1.00 97.19 199 GLU A O 1
ATOM 1557 N N . GLN A 1 200 ? 32.374 -0.296 -50.047 1.00 97.00 200 GLN A N 1
ATOM 1558 C CA . GLN A 1 200 ? 32.595 -1.285 -51.104 1.00 97.00 200 GLN A CA 1
ATOM 1559 C C . GLN A 1 200 ? 32.703 -0.634 -52.484 1.00 97.00 200 GLN A C 1
ATOM 1561 O O . GLN A 1 200 ? 33.603 -0.977 -53.249 1.00 97.00 200 GLN A O 1
ATOM 1566 N N . MET A 1 201 ? 31.841 0.336 -52.799 1.00 96.12 201 MET A N 1
ATOM 1567 C CA . MET A 1 201 ? 31.924 1.070 -54.064 1.00 96.12 201 MET A CA 1
ATOM 1568 C C . MET A 1 201 ? 33.213 1.888 -54.173 1.00 96.12 201 MET A C 1
ATOM 1570 O O . MET A 1 201 ? 33.834 1.897 -55.234 1.00 96.12 201 MET A O 1
ATOM 1574 N N . ALA A 1 202 ? 33.637 2.556 -53.098 1.00 94.81 202 ALA A N 1
ATOM 1575 C CA . ALA A 1 202 ? 34.892 3.303 -53.076 1.00 94.81 202 ALA A CA 1
ATOM 1576 C C . ALA A 1 202 ? 36.099 2.377 -53.297 1.00 94.81 202 ALA A C 1
ATOM 1578 O O . ALA A 1 202 ? 36.965 2.684 -54.115 1.00 94.81 202 ALA A O 1
ATOM 1579 N N . ARG A 1 203 ? 36.119 1.207 -52.645 1.00 94.94 203 ARG A N 1
ATOM 1580 C CA . ARG A 1 203 ? 37.152 0.177 -52.845 1.00 94.94 203 ARG A CA 1
ATOM 1581 C C . ARG A 1 203 ? 37.138 -0.389 -54.264 1.00 94.94 203 ARG A C 1
ATOM 1583 O O . ARG A 1 203 ? 38.196 -0.537 -54.863 1.00 94.94 203 ARG A O 1
ATOM 1590 N N . ALA A 1 204 ? 35.961 -0.680 -54.817 1.00 93.56 204 ALA A N 1
ATOM 1591 C CA . ALA A 1 204 ? 35.829 -1.184 -56.182 1.00 93.56 204 ALA A CA 1
ATOM 1592 C C . ALA A 1 204 ? 36.336 -0.164 -57.209 1.00 93.56 204 ALA A C 1
ATOM 1594 O O . ALA A 1 204 ? 37.052 -0.542 -58.129 1.00 93.56 204 ALA A O 1
ATOM 1595 N N . ARG A 1 205 ? 36.028 1.127 -57.019 1.00 92.62 205 ARG A N 1
ATOM 1596 C CA . ARG A 1 205 ? 36.584 2.211 -57.842 1.00 92.62 205 ARG A CA 1
ATOM 1597 C C . ARG A 1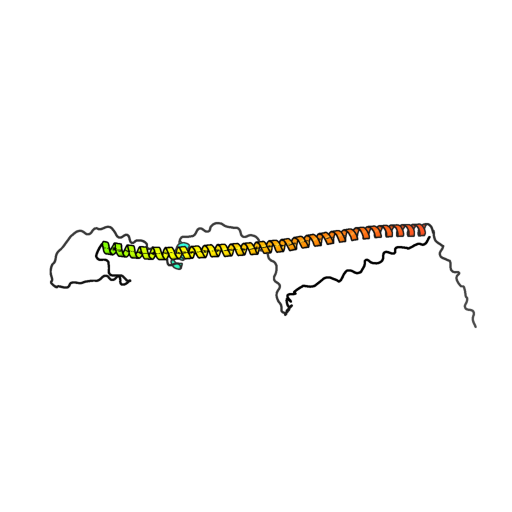 205 ? 38.098 2.300 -57.706 1.00 92.62 205 ARG A C 1
ATOM 1599 O O . ARG A 1 205 ? 38.764 2.345 -58.723 1.00 92.62 205 ARG A O 1
ATOM 1606 N N . TYR A 1 206 ? 38.632 2.254 -56.487 1.00 91.06 206 TYR A N 1
ATOM 1607 C CA . TYR A 1 206 ? 40.079 2.285 -56.252 1.00 91.06 206 TYR A CA 1
ATOM 1608 C C . TYR A 1 206 ? 40.823 1.109 -56.905 1.00 91.06 206 TYR A C 1
ATOM 1610 O O . TYR A 1 206 ? 41.920 1.284 -57.415 1.00 91.06 206 TYR A O 1
ATOM 1618 N N . LEU A 1 207 ? 40.239 -0.092 -56.900 1.00 89.56 207 LEU A N 1
ATOM 1619 C CA . LEU A 1 207 ? 40.833 -1.259 -57.559 1.00 89.56 207 LEU A CA 1
ATOM 1620 C C . LEU A 1 207 ? 40.649 -1.243 -59.086 1.00 89.56 207 LEU A C 1
ATOM 1622 O O . LEU A 1 207 ? 41.490 -1.792 -59.794 1.00 89.56 207 LEU A O 1
ATOM 1626 N N . ALA A 1 208 ? 39.559 -0.654 -59.590 1.00 82.31 208 ALA A N 1
ATOM 1627 C CA . ALA A 1 208 ? 39.294 -0.510 -61.023 1.00 82.31 208 ALA A CA 1
ATOM 1628 C C . ALA A 1 208 ? 40.139 0.603 -61.667 1.00 82.31 208 ALA A C 1
ATOM 1630 O O . ALA A 1 208 ? 40.672 0.401 -62.756 1.00 82.31 208 ALA A O 1
ATOM 1631 N N . ASP A 1 209 ? 40.322 1.732 -60.976 1.00 70.56 209 ASP A N 1
ATOM 1632 C CA . ASP A 1 209 ? 41.372 2.720 -61.246 1.00 70.56 209 ASP A CA 1
ATOM 1633 C C . ASP A 1 209 ? 42.703 2.168 -60.719 1.00 70.56 209 ASP A C 1
ATOM 1635 O O . ASP A 1 209 ? 43.266 2.662 -59.742 1.00 70.56 209 ASP A O 1
ATOM 1639 N N . ALA A 1 210 ? 43.211 1.098 -61.331 1.00 57.72 210 ALA A N 1
ATOM 1640 C CA . ALA A 1 210 ? 44.569 0.638 -61.077 1.00 57.72 210 ALA A CA 1
ATOM 1641 C C . ALA A 1 210 ? 45.544 1.805 -61.334 1.00 57.72 210 ALA A C 1
ATOM 1643 O O . ALA A 1 210 ? 45.826 2.116 -62.483 1.00 57.72 210 ALA A O 1
ATOM 1644 N N . MET A 1 211 ? 45.980 2.461 -60.249 1.00 55.69 211 MET A N 1
ATOM 1645 C CA . MET A 1 211 ? 47.006 3.506 -60.123 1.00 55.69 211 MET A CA 1
ATOM 1646 C C . MET A 1 211 ? 47.251 4.388 -61.368 1.00 55.69 211 MET A C 1
ATOM 1648 O O . MET A 1 211 ? 47.910 3.942 -62.309 1.00 55.69 211 MET A O 1
ATOM 1652 N N . PRO A 1 212 ? 46.968 5.705 -61.323 1.00 57.06 212 PRO A N 1
ATOM 1653 C CA . PRO A 1 212 ? 47.887 6.635 -61.964 1.00 57.06 212 PRO A CA 1
ATOM 1654 C C . PRO A 1 212 ? 49.256 6.384 -61.320 1.00 57.06 212 PRO A C 1
ATOM 1656 O O . PRO A 1 212 ? 49.386 6.485 -60.096 1.00 57.06 212 PRO A O 1
ATOM 1659 N N . GLU A 1 213 ? 50.254 5.988 -62.111 1.00 55.38 213 GLU A N 1
ATOM 1660 C CA . GLU A 1 213 ? 51.638 5.913 -61.643 1.00 55.38 213 GLU A CA 1
ATOM 1661 C C . GLU A 1 213 ? 51.988 7.178 -60.840 1.00 55.38 213 GLU A C 1
ATOM 1663 O O . GLU A 1 213 ? 51.510 8.269 -61.180 1.00 55.38 213 GLU A O 1
ATOM 1668 N N . PRO A 1 214 ? 52.811 7.078 -59.777 1.00 59.22 214 PRO A N 1
ATOM 1669 C CA . PRO A 1 214 ? 53.318 8.268 -59.116 1.00 59.22 214 PRO A CA 1
ATOM 1670 C C . PRO A 1 214 ? 53.986 9.137 -60.179 1.00 59.22 214 PRO A C 1
ATOM 1672 O O . PRO A 1 214 ? 54.963 8.718 -60.799 1.00 59.22 214 PRO A O 1
ATOM 1675 N N . ILE A 1 215 ? 53.421 10.325 -60.409 1.00 59.22 215 ILE A N 1
ATOM 1676 C CA . ILE A 1 215 ? 53.950 11.317 -61.341 1.00 59.22 215 ILE A CA 1
ATOM 1677 C C . ILE A 1 215 ? 55.424 11.507 -60.979 1.00 59.22 215 ILE A C 1
ATOM 1679 O O . ILE A 1 215 ? 55.743 12.067 -59.928 1.00 59.22 215 ILE A O 1
ATOM 1683 N N . GLN A 1 216 ? 56.324 10.989 -61.818 1.00 56.22 216 GLN A N 1
ATOM 1684 C CA . GLN A 1 216 ? 57.746 11.266 -61.697 1.00 56.22 216 GLN A CA 1
ATOM 1685 C C . GLN A 1 216 ? 57.921 12.753 -61.989 1.00 56.22 216 GLN A C 1
ATOM 1687 O O . GLN A 1 216 ? 57.904 13.186 -63.140 1.00 56.22 216 GLN A O 1
ATOM 1692 N N . TYR A 1 217 ? 58.037 13.555 -60.935 1.00 55.09 217 TYR A N 1
ATOM 1693 C CA . TYR A 1 217 ? 58.453 14.940 -61.072 1.00 55.09 217 TYR A CA 1
ATOM 1694 C C . TYR A 1 217 ? 59.866 14.940 -61.669 1.00 55.09 217 TYR A C 1
ATOM 1696 O O . TYR A 1 217 ? 60.753 14.300 -61.092 1.00 55.09 217 TYR A O 1
ATOM 1704 N N . PRO A 1 218 ? 60.114 15.613 -62.807 1.00 60.97 218 PRO A N 1
ATOM 1705 C CA . PRO A 1 218 ? 61.462 15.700 -63.338 1.00 60.97 218 PRO A CA 1
ATOM 1706 C C . PRO A 1 218 ? 62.346 16.390 -62.297 1.00 60.97 218 PRO A C 1
ATOM 1708 O O . PRO A 1 218 ? 62.028 17.485 -61.828 1.00 60.97 218 PRO A O 1
ATOM 1711 N N . MET A 1 219 ? 63.446 15.729 -61.917 1.00 54.78 219 MET A N 1
ATOM 1712 C CA . MET A 1 219 ? 64.510 16.333 -61.120 1.00 54.78 219 MET A CA 1
ATOM 1713 C C . MET A 1 219 ? 64.948 17.626 -61.808 1.00 54.78 219 MET A C 1
ATOM 1715 O O . MET A 1 219 ? 65.630 17.599 -62.833 1.00 54.78 219 MET A O 1
ATOM 1719 N N . SER A 1 220 ? 64.545 18.758 -61.233 1.00 55.72 220 SER A N 1
ATOM 1720 C CA . SER A 1 220 ? 65.033 20.076 -61.613 1.00 55.72 220 SER A CA 1
ATOM 1721 C C . SER A 1 220 ? 66.522 20.141 -61.288 1.00 55.72 220 SER A C 1
ATOM 1723 O O . SER A 1 220 ? 66.934 20.386 -60.155 1.00 55.72 220 SER A O 1
ATOM 1725 N N . THR A 1 221 ? 67.340 19.847 -62.292 1.00 60.62 221 THR A N 1
ATOM 1726 C CA . THR A 1 221 ? 68.779 20.085 -62.281 1.00 60.62 221 THR A CA 1
ATOM 1727 C C . THR A 1 221 ? 68.989 21.549 -62.642 1.00 60.62 221 THR A C 1
ATOM 1729 O O . THR A 1 221 ? 69.210 21.896 -63.797 1.00 60.62 221 THR A O 1
ATOM 1732 N N . TYR A 1 222 ? 68.900 22.427 -61.646 1.00 57.16 222 TYR A N 1
ATOM 1733 C CA . TYR A 1 222 ? 69.459 23.771 -61.754 1.00 57.16 222 TYR A CA 1
ATOM 1734 C C . TYR A 1 222 ? 70.770 23.818 -60.972 1.00 57.16 222 TYR A C 1
ATOM 1736 O O . TYR A 1 222 ? 70.799 23.832 -59.744 1.00 57.16 222 TYR A O 1
ATOM 1744 N N . TYR A 1 223 ? 71.865 23.792 -61.730 1.00 54.91 223 TYR A N 1
ATOM 1745 C CA . TYR A 1 223 ? 73.208 24.123 -61.268 1.00 54.91 223 TYR A CA 1
ATOM 1746 C C . TYR A 1 223 ? 73.243 25.544 -60.673 1.00 54.91 223 TYR A C 1
ATOM 1748 O O . TYR A 1 223 ? 72.635 26.449 -61.252 1.00 54.91 223 TYR A O 1
ATOM 1756 N N . PRO A 1 224 ? 74.008 25.793 -59.593 1.00 59.38 224 PRO A N 1
ATOM 1757 C CA . PRO A 1 224 ? 74.346 27.145 -59.181 1.00 59.38 224 PRO A CA 1
ATOM 1758 C C . PRO A 1 224 ? 75.484 27.655 -60.077 1.00 59.38 224 PRO A C 1
ATOM 1760 O O . PRO A 1 224 ? 76.628 27.217 -59.966 1.00 59.38 224 PRO A O 1
ATOM 1763 N N . GLY A 1 225 ? 75.152 28.545 -61.011 1.00 51.12 225 GLY A N 1
ATOM 1764 C CA . GLY A 1 225 ? 76.121 29.297 -61.804 1.00 51.12 225 GLY A CA 1
ATOM 1765 C C . GLY A 1 225 ? 76.470 30.609 -61.108 1.00 51.12 225 GLY A C 1
ATOM 1766 O O . GLY A 1 225 ? 75.601 31.454 -60.915 1.00 51.12 225 GLY A O 1
ATOM 1767 N N . SER A 1 226 ? 77.736 30.736 -60.724 1.00 48.31 226 SER A N 1
ATOM 1768 C CA . SER A 1 226 ? 78.381 31.904 -60.125 1.00 48.31 226 SER A CA 1
ATOM 1769 C C . SER A 1 226 ? 78.228 33.199 -60.930 1.00 48.31 226 SER A C 1
ATOM 1771 O O . SER A 1 226 ? 78.402 33.170 -62.146 1.00 48.31 226 SER A O 1
ATOM 1773 N N . CYS A 1 227 ? 78.060 34.319 -60.217 1.00 44.75 227 CYS A N 1
ATOM 1774 C CA . CYS A 1 227 ? 78.845 35.557 -60.328 1.00 44.75 227 CYS A CA 1
ATOM 1775 C C . CYS A 1 227 ? 78.740 36.328 -59.007 1.00 44.75 227 CYS A C 1
ATOM 1777 O O . CYS A 1 227 ? 77.608 36.438 -58.487 1.00 44.75 227 CYS A O 1
#

pLDDT: mean 70.23, std 24.5, range [31.67, 98.69]

Sequence (227 aa):
MISTLSSDSDDLVSLFAHDQQILTPHLASCLDNGLPTRSDVMSPSSTELSDDSTLTNDDLVALSDLFGFTSSGSTSTTTAKQKRAASARPRSRKRPRNTKAVLEDGIALPKSQQQRQKLEIECLKKQVVELQATLQDLQTRKLERERREQRQDEIKLERENEWAGVAMSQVAAVQQLGEQNERLRCQVATHLGHLQQLEQMARARYLADAMPEPIQYPMSTYYPGSC

Secondary structure (DSSP, 8-state):
-----------S--SS----------------------------------------HHHHHHHHHHTT---------------------------------B-TTSPBPPSSHHHHHHHHHHHHHHHHHHHHHHHHHHHHHHHHHHHHHHHHHHHHHHHHHHHHHHHHHHHHHHHHHHHHHHHHHHHHHHHHHHHHHHHHHHHHHHHHS------------------

Radius of gyration: 53.92 Å; chains: 1; bounding box: 112×70×160 Å